Protein AF-A0A4Q9KRX4-F1 (afdb_monomer_lite)

InterPro domains:
  IPR011989 Armadillo-like helical [G3DSA:1.25.10.10] (6-189)
  IPR016024 Armadillo-type fold [SSF48371] (13-154)

Sequence (189 aa):
MTEISSEKDLLKQFQTTFAAQTPTTRKYVRALNALANFVSSHSLSPDSLKSIYLYILRIFTSKDVYLRHVVYSVLPMIIKKTPDSYFGISVVSKDLGTIKQDNLKANSLSTLFMMIPPVMLNDFEKFVLQALLSNSIQRKSTAIRILYRILTDSNIEKQNSHILVKKWTLNHNFFTDKQITNYHSLALL

Foldseek 3Di:
DPQDPDLVSLLVLLVVQVVDPDRDLVSLLVSLVNLQVDLVPDDDDQVSLQSVLVSLLVLLVDPDPVSLVSSLVRVLSRLLVHPQSLVCLVSLVVCCVPPDDVLSNLSSLLNNLSNDDLVCVVVCLVSLLCLLLDPDPSSNVSSLVSLLCLCVPPNHDNVRSVVVSCVSPVVDPSPPDPDPVVVVSPPSD

Organism: NCBI:txid148818

Structure (mmCIF, N/CA/C/O backbone):
data_AF-A0A4Q9KRX4-F1
#
_entry.id   AF-A0A4Q9KRX4-F1
#
loop_
_atom_site.group_PDB
_atom_site.id
_atom_site.type_symbol
_atom_site.label_atom_id
_atom_site.label_alt_id
_atom_site.label_comp_id
_atom_site.label_asym_id
_atom_site.label_entity_id
_atom_site.label_seq_id
_atom_site.pdbx_PDB_ins_code
_atom_site.Cartn_x
_atom_site.Cartn_y
_atom_site.Cartn_z
_atom_site.occupancy
_atom_site.B_iso_or_equiv
_atom_site.auth_seq_id
_atom_site.auth_comp_id
_atom_site.auth_asym_id
_atom_site.auth_atom_id
_atom_site.pdbx_PDB_model_num
ATOM 1 N N . MET A 1 1 ? 1.817 8.097 28.223 1.00 48.34 1 MET A N 1
ATOM 2 C CA . MET A 1 1 ? 1.145 7.416 27.093 1.00 48.34 1 MET A CA 1
ATOM 3 C C . MET A 1 1 ? 0.100 6.503 27.702 1.00 48.34 1 MET A C 1
ATOM 5 O O . MET A 1 1 ? 0.426 5.845 28.671 1.00 48.34 1 MET A O 1
ATOM 9 N N . THR A 1 2 ? -1.149 6.519 27.238 1.00 50.78 2 THR A N 1
ATOM 10 C CA . THR A 1 2 ? -2.126 5.495 27.648 1.00 50.78 2 THR A CA 1
ATOM 11 C C . THR A 1 2 ? -1.715 4.195 26.972 1.00 50.78 2 THR A C 1
ATOM 13 O O . THR A 1 2 ? -1.805 4.121 25.745 1.00 50.78 2 THR A O 1
ATOM 16 N N . GLU A 1 3 ? -1.186 3.242 27.734 1.00 59.00 3 GLU A N 1
ATOM 17 C CA . GLU A 1 3 ? -0.919 1.892 27.240 1.00 59.00 3 GLU A CA 1
ATOM 18 C C . GLU A 1 3 ? -2.249 1.251 26.860 1.00 59.00 3 GLU A C 1
ATOM 20 O O . GLU A 1 3 ? -3.171 1.158 27.666 1.00 59.00 3 GLU A O 1
ATOM 25 N N . ILE A 1 4 ? -2.373 0.889 25.589 1.00 69.75 4 ILE A N 1
ATOM 26 C CA . ILE A 1 4 ? -3.525 0.148 25.096 1.00 69.75 4 ILE A CA 1
ATOM 27 C C . ILE A 1 4 ? -3.219 -1.312 25.363 1.00 69.75 4 ILE A C 1
ATOM 29 O O . ILE A 1 4 ? -2.361 -1.893 24.704 1.00 69.75 4 ILE A O 1
ATOM 33 N N . SER A 1 5 ? -3.899 -1.873 26.354 1.00 70.06 5 SER A N 1
ATOM 34 C CA . SER A 1 5 ? -3.714 -3.257 26.779 1.00 70.06 5 SER A CA 1
ATOM 35 C C . SER A 1 5 ? -4.635 -4.233 26.046 1.00 70.06 5 SER A C 1
ATOM 37 O O . SER A 1 5 ? -4.396 -5.436 26.100 1.00 70.06 5 SER A O 1
ATOM 39 N N . SER A 1 6 ? -5.669 -3.751 25.340 1.00 87.31 6 SER A N 1
ATOM 40 C CA . SER A 1 6 ? -6.621 -4.616 24.636 1.00 87.31 6 SER A CA 1
ATOM 41 C C . SER A 1 6 ? -7.019 -4.116 23.242 1.00 87.31 6 SER A C 1
ATOM 43 O O . SER A 1 6 ? -7.073 -2.919 22.957 1.00 87.31 6 SER A O 1
ATOM 45 N N . GLU A 1 7 ? -7.370 -5.063 22.370 1.00 90.44 7 GLU A N 1
ATOM 46 C CA . GLU A 1 7 ? -7.910 -4.805 21.028 1.00 90.44 7 GLU A CA 1
ATOM 47 C C . GLU A 1 7 ? -9.211 -3.984 21.069 1.00 90.44 7 GLU A C 1
ATOM 49 O O . GLU A 1 7 ? -9.429 -3.102 20.234 1.00 90.44 7 GLU A O 1
ATOM 54 N N . LYS A 1 8 ? -10.056 -4.216 22.083 1.00 89.38 8 LYS A N 1
ATOM 55 C CA . LYS A 1 8 ? -11.298 -3.457 22.291 1.00 89.38 8 LYS A CA 1
ATOM 56 C C . LYS A 1 8 ? -11.016 -1.983 22.574 1.00 89.38 8 LYS A C 1
ATOM 58 O O . LYS A 1 8 ? -11.708 -1.116 22.038 1.00 89.38 8 LYS A O 1
ATOM 63 N N . ASP A 1 9 ? -9.988 -1.692 23.368 1.00 90.44 9 ASP A N 1
ATOM 64 C CA . ASP A 1 9 ? -9.596 -0.315 23.682 1.00 90.44 9 ASP A CA 1
ATOM 65 C C . ASP A 1 9 ? -9.051 0.407 22.449 1.00 90.44 9 ASP A C 1
ATOM 67 O O . ASP A 1 9 ? -9.387 1.572 22.214 1.00 90.44 9 ASP A O 1
ATOM 71 N N . LEU A 1 10 ? -8.284 -0.302 21.612 1.00 92.56 10 LEU A N 1
ATOM 72 C CA . LEU A 1 10 ? -7.805 0.221 20.334 1.00 92.56 10 LEU A CA 1
ATOM 73 C C . LEU A 1 10 ? -8.975 0.602 19.419 1.00 92.56 10 LEU A C 1
ATOM 75 O O . LEU A 1 10 ? -9.035 1.728 18.919 1.00 92.56 10 LEU A O 1
ATOM 79 N N . LEU A 1 11 ? -9.939 -0.303 19.233 1.00 92.38 11 LEU A N 1
ATOM 80 C CA . LEU A 1 11 ? -11.124 -0.037 18.416 1.00 92.38 11 LEU A CA 1
ATOM 81 C C . LEU A 1 11 ? -11.930 1.147 18.942 1.00 92.38 11 LEU A C 1
ATOM 83 O O . LEU A 1 11 ? -12.313 2.023 18.165 1.00 92.38 11 LEU A O 1
ATOM 87 N N . LYS A 1 12 ? -12.146 1.220 20.258 1.00 91.38 12 LYS A N 1
ATOM 88 C CA . LYS A 1 12 ? -12.854 2.336 20.891 1.00 91.38 12 LYS A CA 1
ATOM 89 C C . LYS A 1 12 ? -12.118 3.660 20.680 1.00 91.38 12 LYS A C 1
ATOM 91 O O . LYS A 1 12 ? -12.749 4.692 20.434 1.00 91.38 12 LYS A O 1
ATOM 96 N N . GLN A 1 13 ? -10.786 3.660 20.719 1.00 90.50 13 GLN A N 1
ATOM 97 C CA . GLN A 1 13 ? -9.994 4.852 20.420 1.00 90.50 13 GLN A CA 1
ATOM 98 C C . GLN A 1 13 ? -10.175 5.307 18.965 1.00 90.50 13 GLN A C 1
ATOM 100 O O . GLN A 1 13 ? -10.333 6.504 18.711 1.00 90.50 13 GLN A O 1
ATOM 105 N N . PHE A 1 14 ? -10.182 4.382 18.005 1.00 91.94 14 PHE A N 1
ATOM 106 C CA . PHE A 1 14 ? -10.467 4.717 16.609 1.00 91.94 14 PHE A CA 1
ATOM 107 C C . PHE A 1 14 ? -11.902 5.234 16.454 1.00 91.94 14 PHE A C 1
ATOM 109 O O . PHE A 1 14 ? -12.103 6.321 15.923 1.00 91.94 14 PHE A O 1
ATOM 116 N N . GLN A 1 15 ? -12.898 4.551 17.013 1.00 90.56 15 GLN A N 1
ATOM 117 C CA . GLN A 1 15 ? -14.291 5.006 16.982 1.00 90.56 15 GLN A CA 1
ATOM 118 C C . GLN A 1 15 ? -14.447 6.433 17.524 1.00 90.56 15 GLN A C 1
ATOM 120 O O . GLN A 1 15 ? -15.004 7.291 16.846 1.00 90.56 15 GLN A O 1
ATOM 125 N N . THR A 1 16 ? -13.897 6.723 18.704 1.00 88.88 16 THR A N 1
ATOM 126 C CA . THR A 1 16 ? -13.969 8.059 19.324 1.00 88.88 16 THR A CA 1
ATOM 127 C C . THR A 1 16 ? -13.208 9.122 18.536 1.00 88.88 16 THR A C 1
ATOM 129 O O . THR A 1 16 ? -13.672 10.256 18.425 1.00 88.88 16 THR A O 1
ATOM 132 N N . THR A 1 17 ? -12.060 8.771 17.949 1.00 88.81 17 THR A N 1
ATOM 133 C CA . THR A 1 17 ? -11.277 9.699 17.122 1.00 88.81 17 THR A CA 1
ATOM 134 C C . THR A 1 17 ? -12.038 10.084 15.859 1.00 88.81 17 THR A C 1
ATOM 136 O O . THR A 1 17 ? -12.063 11.259 15.514 1.00 88.81 17 THR A O 1
ATOM 139 N N . PHE A 1 18 ? -12.682 9.122 15.197 1.00 85.69 18 PHE A N 1
ATOM 140 C CA . PHE A 1 18 ? -13.377 9.328 13.924 1.00 85.69 18 PHE A CA 1
ATOM 141 C C . PHE A 1 18 ? -14.853 9.728 14.069 1.00 85.69 18 PHE A C 1
ATOM 143 O O . PHE A 1 18 ? -15.465 10.110 13.075 1.00 85.69 18 PHE A O 1
ATOM 150 N N . ALA A 1 19 ? -15.427 9.659 15.274 1.00 83.38 19 ALA A N 1
ATOM 151 C CA . ALA A 1 19 ? -16.764 10.178 15.571 1.00 83.38 19 ALA A CA 1
ATOM 152 C C . ALA A 1 19 ? -16.797 11.711 15.694 1.00 83.38 19 ALA A C 1
ATOM 154 O O . ALA A 1 19 ? -17.848 12.323 15.523 1.00 83.38 19 ALA A O 1
ATOM 155 N N . ALA A 1 20 ? -15.662 12.351 15.992 1.00 75.75 20 ALA A N 1
ATOM 156 C CA . ALA A 1 20 ? -15.590 13.806 16.029 1.00 75.75 20 ALA A CA 1
ATOM 157 C C . ALA A 1 20 ? -15.745 14.383 14.608 1.00 75.75 20 ALA A C 1
ATOM 159 O O . ALA A 1 20 ? -15.075 13.930 13.686 1.00 75.75 20 ALA A O 1
ATOM 160 N N . GLN A 1 21 ? -16.591 15.406 14.432 1.00 62.16 21 GLN A N 1
ATOM 161 C CA . GLN A 1 21 ? -16.863 16.025 13.120 1.00 62.16 21 GLN A CA 1
ATOM 162 C C . GLN A 1 21 ? -15.602 16.583 12.432 1.00 62.16 21 GLN A C 1
ATOM 164 O O . GLN A 1 21 ? -15.525 16.596 11.207 1.00 62.16 21 GLN A O 1
ATOM 169 N N . THR A 1 22 ? -14.594 17.005 13.204 1.00 65.88 22 THR A N 1
ATOM 170 C CA . THR A 1 22 ? -13.299 17.494 12.702 1.00 65.88 22 THR A CA 1
ATOM 171 C C . THR A 1 22 ? -12.153 17.046 13.618 1.00 65.88 22 THR A C 1
ATOM 173 O O . THR A 1 22 ? -11.675 17.796 14.475 1.00 65.88 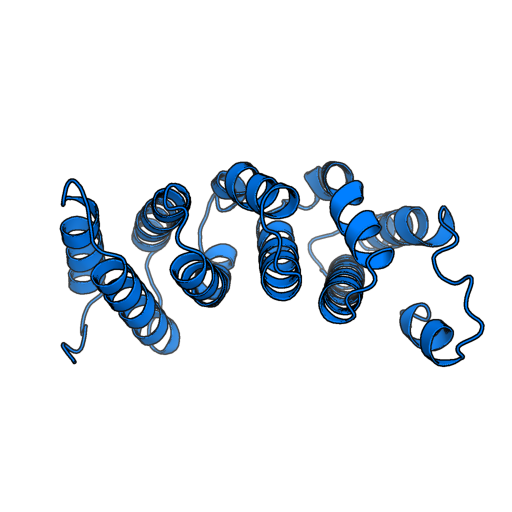22 THR A O 1
ATOM 176 N N . PRO A 1 23 ? -11.676 15.797 13.502 1.00 70.31 23 PRO A N 1
ATOM 177 C CA . PRO A 1 23 ? -10.585 15.337 14.345 1.00 70.31 23 PRO A CA 1
ATOM 178 C C . PRO A 1 23 ? -9.298 16.061 13.941 1.00 70.31 23 PRO A C 1
ATOM 180 O O . PRO A 1 23 ? -8.960 16.162 12.762 1.00 70.31 23 PRO A O 1
ATOM 183 N N . THR A 1 24 ? -8.569 16.583 14.926 1.00 83.88 24 THR A N 1
ATOM 184 C CA . THR A 1 24 ? -7.289 17.250 14.677 1.00 83.88 24 THR A CA 1
ATOM 185 C C . THR A 1 24 ? -6.232 16.233 14.247 1.00 83.88 24 THR A C 1
ATOM 187 O O . THR A 1 24 ? -6.230 15.097 14.730 1.00 83.88 24 THR A O 1
ATOM 190 N N . THR A 1 25 ? -5.273 16.647 13.410 1.00 89.06 25 THR A N 1
ATOM 191 C CA . THR A 1 25 ? -4.134 15.810 12.979 1.00 89.06 25 THR A CA 1
ATOM 192 C C . THR A 1 25 ? -3.479 15.081 14.152 1.00 89.06 25 THR A C 1
ATOM 194 O O . THR A 1 25 ? -3.215 13.883 14.083 1.00 89.06 25 THR A O 1
ATOM 197 N N . ARG A 1 26 ? -3.299 15.771 15.284 1.00 89.62 26 ARG A N 1
ATOM 198 C CA . ARG A 1 26 ? -2.700 15.206 16.499 1.00 89.62 26 ARG A CA 1
ATOM 199 C C . ARG A 1 26 ? -3.461 13.990 17.042 1.00 89.62 26 ARG A C 1
ATOM 201 O O . ARG A 1 26 ? -2.825 13.052 17.519 1.00 89.62 26 ARG A O 1
ATOM 208 N N . LYS A 1 27 ? -4.799 13.987 16.984 1.00 90.06 27 LYS A N 1
ATOM 209 C CA . LYS A 1 27 ? -5.614 12.851 17.445 1.00 90.06 27 LYS A CA 1
ATOM 210 C C . LYS A 1 27 ? -5.438 11.642 16.526 1.00 90.06 27 LYS A C 1
ATOM 212 O O . LYS A 1 27 ? -5.217 10.545 17.032 1.00 90.06 27 LYS A O 1
ATOM 217 N N . TYR A 1 28 ? -5.436 11.854 15.209 1.00 92.31 28 TYR A N 1
ATOM 218 C CA . TYR A 1 28 ? -5.168 10.784 14.245 1.00 92.31 28 TYR A CA 1
ATOM 219 C C . TYR A 1 28 ? -3.779 10.180 14.427 1.00 92.31 28 TYR A C 1
ATOM 221 O O . TYR A 1 28 ? -3.652 8.966 14.526 1.00 92.31 28 TYR A O 1
ATOM 229 N N . VAL A 1 29 ? -2.746 11.015 14.549 1.00 93.75 29 VAL A N 1
ATOM 230 C CA . VAL A 1 29 ? -1.367 10.547 14.755 1.00 93.75 29 VAL A CA 1
ATOM 231 C C . VAL A 1 29 ? -1.250 9.740 16.045 1.00 93.75 29 VAL A C 1
ATOM 233 O O . VAL A 1 29 ? -0.628 8.682 16.054 1.00 93.75 29 VAL A O 1
ATOM 236 N N . ARG A 1 30 ? -1.904 10.178 17.129 1.00 92.38 30 ARG A N 1
ATOM 237 C CA . ARG A 1 30 ? -1.932 9.412 18.381 1.00 92.38 30 ARG A CA 1
ATOM 238 C C . ARG A 1 30 ? -2.587 8.040 18.201 1.00 92.38 30 ARG A C 1
ATOM 240 O O . ARG A 1 30 ? -2.066 7.077 18.750 1.00 92.38 30 ARG A O 1
ATOM 247 N N . ALA A 1 31 ? -3.694 7.948 17.463 1.00 93.06 31 ALA A N 1
ATOM 248 C CA . ALA A 1 31 ? -4.367 6.678 17.179 1.00 93.06 31 ALA A CA 1
ATOM 249 C C . ALA A 1 31 ? -3.526 5.759 16.270 1.00 93.06 31 ALA A C 1
ATOM 251 O O . ALA A 1 31 ? -3.427 4.563 16.524 1.00 93.06 31 ALA A O 1
ATOM 252 N N . LEU A 1 32 ? -2.859 6.317 15.256 1.00 94.94 32 LEU A N 1
ATOM 253 C CA . LEU A 1 32 ? -1.974 5.572 14.354 1.00 94.94 32 LEU A CA 1
ATOM 254 C C . LEU A 1 32 ? -0.729 5.034 15.073 1.00 94.94 32 LEU A C 1
ATOM 256 O O . LEU A 1 32 ? -0.368 3.878 14.881 1.00 94.94 32 LEU A O 1
ATOM 260 N N . ASN A 1 33 ? -0.106 5.828 15.946 1.00 93.69 33 ASN A N 1
ATOM 261 C CA . ASN A 1 33 ? 1.036 5.373 16.746 1.00 93.69 33 ASN A CA 1
ATOM 262 C C . ASN A 1 33 ? 0.626 4.291 17.753 1.00 93.69 33 ASN A C 1
ATOM 264 O O . ASN A 1 33 ? 1.347 3.319 17.955 1.00 93.69 33 ASN A O 1
ATOM 268 N N . ALA A 1 34 ? -0.552 4.444 18.360 1.00 92.62 34 ALA A N 1
ATOM 269 C CA . ALA A 1 34 ? -1.161 3.423 19.203 1.00 92.62 34 ALA A CA 1
ATOM 270 C C . ALA A 1 34 ? -1.350 2.097 18.452 1.00 92.62 34 ALA A C 1
ATOM 272 O O . ALA A 1 34 ? -0.962 1.046 18.955 1.00 92.62 34 ALA A O 1
ATOM 273 N N . LEU A 1 35 ? -1.886 2.155 17.230 1.00 94.25 35 LEU A N 1
ATOM 274 C CA . LEU A 1 35 ? -2.025 0.991 16.359 1.00 94.25 35 LEU A CA 1
ATOM 275 C C . LEU A 1 35 ? -0.671 0.349 16.040 1.00 94.25 35 LEU A C 1
ATOM 277 O O . LEU A 1 35 ? -0.546 -0.865 16.155 1.00 94.25 35 LEU A O 1
ATOM 281 N N . ALA A 1 36 ? 0.332 1.144 15.661 1.00 92.62 36 ALA A N 1
ATOM 282 C CA . ALA A 1 36 ? 1.664 0.637 15.336 1.00 92.62 36 ALA A CA 1
ATOM 283 C C . ALA A 1 36 ? 2.286 -0.126 16.519 1.00 92.62 36 ALA A C 1
ATOM 285 O O . ALA A 1 36 ? 2.757 -1.248 16.342 1.00 92.62 36 ALA A O 1
ATOM 286 N N . ASN A 1 37 ? 2.200 0.441 17.727 1.00 91.75 37 ASN A N 1
ATOM 287 C CA . ASN A 1 37 ? 2.672 -0.199 18.958 1.00 91.75 37 ASN A CA 1
ATOM 288 C C . ASN A 1 37 ? 1.868 -1.455 19.321 1.00 91.75 37 ASN A C 1
ATOM 290 O O . ASN A 1 37 ? 2.406 -2.404 19.882 1.00 91.75 37 ASN A O 1
ATOM 294 N N . PHE A 1 38 ? 0.565 -1.474 19.036 1.00 92.31 38 PHE A N 1
ATOM 295 C CA . PHE A 1 38 ? -0.256 -2.647 19.318 1.00 92.31 38 PHE A CA 1
ATOM 296 C C . PHE A 1 38 ? 0.092 -3.796 18.365 1.00 92.31 38 PHE A C 1
ATOM 298 O O . PHE A 1 38 ? 0.350 -4.910 18.811 1.00 92.31 38 PHE A O 1
ATOM 305 N N . VAL A 1 39 ? 0.170 -3.515 17.061 1.00 91.88 39 VAL A N 1
ATOM 306 C CA . VAL A 1 39 ? 0.429 -4.512 16.006 1.00 91.88 39 VAL A CA 1
ATOM 307 C C . VAL A 1 39 ? 1.861 -5.054 16.043 1.00 91.88 39 VAL A C 1
ATOM 309 O O . VAL A 1 39 ? 2.103 -6.146 15.527 1.00 91.88 39 VAL A O 1
ATOM 312 N N . SER A 1 40 ? 2.812 -4.337 16.652 1.00 88.31 40 SER A N 1
ATOM 313 C CA . SER A 1 40 ? 4.167 -4.860 16.864 1.00 88.31 40 SER A CA 1
ATOM 314 C C . SER A 1 40 ? 4.218 -5.999 17.881 1.00 88.31 40 SER A C 1
ATOM 316 O O . SER A 1 40 ? 5.091 -6.854 17.775 1.00 88.31 40 SER A O 1
ATOM 318 N N . SER A 1 41 ? 3.293 -6.016 18.843 1.00 87.62 41 SER A N 1
ATOM 319 C CA . SER A 1 41 ? 3.322 -6.953 19.976 1.00 87.62 41 SER A CA 1
ATOM 320 C C . SER A 1 41 ? 2.142 -7.928 19.987 1.00 87.62 41 SER A C 1
ATOM 322 O O . SER A 1 41 ? 2.211 -8.965 20.638 1.00 87.62 41 SER A O 1
ATOM 324 N N . HIS A 1 42 ? 1.067 -7.622 19.259 1.00 88.69 42 HIS A N 1
ATOM 325 C CA . HIS A 1 42 ? -0.180 -8.381 19.272 1.00 88.69 42 HIS A CA 1
ATOM 326 C C . HIS A 1 42 ? -0.720 -8.595 17.854 1.00 88.69 42 HIS A C 1
ATOM 328 O O . HIS A 1 42 ? -0.479 -7.809 16.933 1.00 88.69 42 HIS A O 1
ATOM 334 N N . SER A 1 43 ? -1.495 -9.666 17.680 1.00 88.56 43 SER A N 1
ATOM 335 C CA . SER A 1 43 ? -2.302 -9.873 16.476 1.00 88.56 43 SER A CA 1
ATOM 336 C C . SER A 1 43 ? -3.693 -9.264 16.664 1.00 88.56 43 SER A C 1
ATOM 338 O O . SER A 1 43 ? -4.183 -9.149 17.783 1.00 88.56 43 SER A O 1
ATOM 340 N N . LEU A 1 44 ? -4.302 -8.827 15.564 1.00 90.75 44 LEU A N 1
ATOM 341 C CA . LEU A 1 44 ? -5.663 -8.299 15.538 1.00 90.75 44 LEU A CA 1
ATOM 342 C C . LEU A 1 44 ? -6.564 -9.307 14.835 1.00 90.75 44 LEU A C 1
ATOM 344 O O . LEU A 1 44 ? -6.132 -9.946 13.869 1.00 90.75 44 LEU A O 1
ATOM 348 N N . SER A 1 45 ? -7.816 -9.402 15.273 1.00 92.94 45 SER A N 1
ATOM 349 C CA . SER A 1 45 ? -8.817 -10.178 14.546 1.00 92.94 45 SER A CA 1
ATOM 350 C C . SER A 1 45 ? -9.073 -9.584 13.147 1.00 92.94 45 SER A C 1
ATOM 352 O O . SER A 1 45 ? -8.903 -8.372 12.943 1.00 92.94 45 SER A O 1
ATOM 354 N N . PRO A 1 46 ? -9.503 -10.400 12.166 1.00 91.56 46 PRO A N 1
ATOM 355 C CA . PRO A 1 46 ? -9.821 -9.921 10.819 1.00 91.56 46 PRO A CA 1
ATOM 356 C C . PRO A 1 46 ? -10.857 -8.786 10.799 1.00 91.56 46 PRO A C 1
ATOM 358 O O . PRO A 1 46 ? -10.702 -7.822 10.046 1.00 91.56 46 PRO A O 1
ATOM 361 N N . ASP A 1 47 ? -11.871 -8.854 11.665 1.00 92.06 47 ASP A N 1
ATOM 362 C CA . ASP A 1 47 ? -12.935 -7.847 11.757 1.00 92.06 47 ASP A CA 1
ATOM 363 C C . ASP A 1 47 ? -12.418 -6.506 12.289 1.00 92.06 47 ASP A C 1
ATOM 365 O O . ASP A 1 47 ? -12.746 -5.436 11.756 1.00 92.06 47 ASP A O 1
ATOM 369 N N . SER A 1 48 ? -11.548 -6.546 13.301 1.00 92.88 48 SER A N 1
ATOM 370 C CA . SER A 1 48 ? -10.883 -5.347 13.810 1.00 92.88 48 SER A CA 1
ATOM 371 C C . SER A 1 48 ? -9.944 -4.748 12.778 1.00 92.88 48 SER A C 1
ATOM 373 O O . SER A 1 48 ? -9.950 -3.532 12.586 1.00 92.88 48 SER A O 1
ATOM 375 N N . LEU A 1 49 ? -9.171 -5.579 12.071 1.00 93.19 49 LEU A N 1
ATOM 376 C CA . LEU A 1 49 ? -8.296 -5.131 10.988 1.00 93.19 49 LEU A CA 1
ATOM 377 C C . LEU A 1 49 ? -9.084 -4.428 9.890 1.00 93.19 49 LEU A C 1
ATOM 379 O O . LEU A 1 49 ? -8.680 -3.351 9.455 1.00 93.19 49 LEU A O 1
ATOM 383 N N . LYS A 1 50 ? -10.213 -5.002 9.466 1.00 93.00 50 LYS A N 1
ATOM 384 C CA . LYS A 1 50 ? -11.098 -4.400 8.465 1.00 93.00 50 LYS A CA 1
ATOM 385 C C . LYS A 1 50 ? -11.663 -3.068 8.955 1.00 93.00 50 LYS A C 1
ATOM 387 O O . LYS A 1 50 ? -11.588 -2.071 8.240 1.00 93.00 50 LYS A O 1
ATOM 392 N N . SER A 1 51 ? -12.150 -3.017 10.192 1.00 93.00 51 SER A N 1
ATOM 393 C CA . SER A 1 51 ? -12.695 -1.793 10.796 1.00 93.00 51 SER A CA 1
ATOM 394 C C . SER A 1 51 ? -11.648 -0.679 10.888 1.00 93.00 51 SER A C 1
ATOM 396 O O . SER A 1 51 ? -11.880 0.444 10.438 1.00 93.00 51 SER A O 1
ATOM 398 N N . ILE A 1 52 ? -10.462 -0.996 11.414 1.00 94.44 52 ILE A N 1
ATOM 399 C CA . ILE A 1 52 ? -9.332 -0.067 11.538 1.00 94.44 52 ILE A CA 1
ATOM 400 C C . ILE A 1 52 ? -8.875 0.406 10.162 1.00 94.44 52 ILE A C 1
ATOM 402 O O . ILE A 1 52 ? -8.680 1.602 9.959 1.00 94.44 52 ILE A O 1
ATOM 406 N N . TYR A 1 53 ? -8.753 -0.502 9.198 1.00 94.81 53 TYR A N 1
ATOM 407 C CA . TYR A 1 53 ? -8.385 -0.167 7.830 1.00 94.81 53 TYR A CA 1
ATOM 408 C C . TYR A 1 53 ? -9.358 0.840 7.202 1.00 94.81 53 TYR A C 1
ATOM 410 O O . TYR A 1 53 ? -8.917 1.854 6.659 1.00 94.81 53 TYR A O 1
ATOM 418 N N . LEU A 1 54 ? -10.672 0.636 7.353 1.00 93.12 54 LEU A N 1
ATOM 419 C CA . LEU A 1 54 ? -11.683 1.583 6.872 1.00 93.12 54 LEU A CA 1
ATOM 420 C C . LEU A 1 54 ? -11.557 2.957 7.542 1.00 93.12 54 LEU A C 1
ATOM 422 O O . LEU A 1 54 ? -11.710 3.980 6.869 1.00 93.12 54 LEU A O 1
ATOM 426 N N . TYR A 1 55 ? -11.237 3.013 8.837 1.00 93.44 55 TYR A N 1
ATOM 427 C CA . TYR A 1 55 ? -10.926 4.281 9.496 1.00 93.44 55 TYR A CA 1
ATOM 428 C C . TYR A 1 55 ? -9.678 4.936 8.899 1.00 93.44 55 TYR A C 1
ATOM 430 O O . TYR A 1 55 ? -9.716 6.117 8.561 1.00 93.44 55 TYR A O 1
ATOM 438 N N . ILE A 1 56 ? -8.595 4.189 8.683 1.00 94.44 56 ILE A N 1
ATOM 439 C CA . ILE A 1 56 ? -7.381 4.741 8.070 1.00 94.44 56 ILE A CA 1
ATOM 440 C C . ILE A 1 56 ? -7.667 5.290 6.670 1.00 94.44 56 ILE A C 1
ATOM 442 O O . ILE A 1 56 ? -7.218 6.392 6.360 1.00 94.44 56 ILE A O 1
ATOM 446 N N . LEU A 1 57 ? -8.472 4.607 5.851 1.00 93.25 57 LEU A N 1
ATOM 447 C CA . LEU A 1 57 ? -8.868 5.121 4.536 1.00 93.25 57 LEU A CA 1
ATOM 448 C C . LEU A 1 57 ? -9.615 6.460 4.624 1.00 93.25 57 LEU A C 1
ATOM 450 O O . LEU A 1 57 ? -9.400 7.333 3.786 1.00 93.25 57 LEU A O 1
ATOM 454 N N . ARG A 1 58 ? -10.427 6.690 5.665 1.00 91.38 58 ARG A N 1
ATOM 455 C CA . ARG A 1 58 ? -11.095 7.991 5.877 1.00 91.38 58 ARG A CA 1
ATOM 456 C C . ARG A 1 58 ? -10.106 9.132 6.129 1.00 91.38 58 ARG A C 1
ATOM 458 O O . ARG A 1 58 ? -10.414 10.274 5.789 1.00 91.38 58 ARG A O 1
ATOM 465 N N . ILE A 1 59 ? -8.908 8.849 6.654 1.00 92.50 59 ILE A N 1
ATOM 466 C CA . ILE A 1 59 ? -7.852 9.860 6.852 1.00 92.50 59 ILE A CA 1
ATOM 467 C C . ILE A 1 59 ? -7.415 10.469 5.515 1.00 92.50 59 ILE A C 1
ATOM 469 O O . ILE A 1 59 ? -7.046 11.644 5.462 1.00 92.50 59 ILE A O 1
ATOM 473 N N . PHE A 1 60 ? -7.538 9.726 4.410 1.00 90.81 60 PHE A N 1
ATOM 474 C CA . PHE A 1 60 ? -7.199 10.207 3.071 1.00 90.81 60 PHE A CA 1
ATOM 475 C C . PHE A 1 60 ? -8.156 11.293 2.535 1.00 90.81 60 PHE A C 1
ATOM 477 O O . PHE A 1 60 ? -8.007 11.758 1.403 1.00 90.81 60 PHE A O 1
ATOM 484 N N . THR A 1 61 ? -9.119 11.754 3.330 1.00 88.62 61 THR A N 1
ATOM 485 C CA . THR A 1 61 ? -9.854 12.999 3.061 1.00 88.62 61 THR A CA 1
ATOM 486 C C . THR A 1 61 ? -9.050 14.246 3.457 1.00 88.62 61 THR A C 1
ATOM 488 O O . THR A 1 61 ? -9.236 15.313 2.873 1.00 88.62 61 THR A O 1
ATOM 491 N N . SER A 1 62 ? -8.105 14.121 4.396 1.00 88.56 62 SER A N 1
ATOM 492 C CA . SER A 1 62 ? -7.268 15.225 4.874 1.00 88.56 62 SER A CA 1
ATOM 493 C C . SER A 1 62 ? -6.177 15.598 3.870 1.00 88.56 62 SER A C 1
ATOM 495 O O . SER A 1 62 ? -5.471 14.733 3.354 1.00 88.56 62 SER A O 1
ATOM 497 N N . LYS A 1 63 ? -5.975 16.897 3.629 1.00 87.50 63 LYS A N 1
ATOM 498 C CA . LYS A 1 63 ? -4.882 17.411 2.779 1.00 87.50 63 LYS A CA 1
ATOM 499 C C . LYS A 1 63 ? -3.541 17.540 3.520 1.00 87.50 63 LYS A C 1
ATOM 501 O O . LYS A 1 63 ? -2.555 17.952 2.917 1.00 87.50 63 LYS A O 1
ATOM 506 N N . ASP A 1 64 ? -3.503 17.211 4.811 1.00 90.88 64 ASP A N 1
ATOM 507 C CA . ASP A 1 64 ? -2.309 17.326 5.648 1.00 90.88 64 ASP A CA 1
ATOM 508 C C . ASP A 1 64 ? -1.229 16.319 5.218 1.00 90.88 64 ASP A C 1
ATOM 510 O O . ASP A 1 64 ? -1.375 15.108 5.383 1.00 90.88 64 ASP A O 1
ATOM 514 N N . VAL A 1 65 ? -0.125 16.832 4.673 1.00 90.62 65 VAL A N 1
ATOM 515 C CA . VAL A 1 65 ? 0.991 16.026 4.161 1.00 90.62 65 VAL A CA 1
ATOM 516 C C . VAL A 1 65 ? 1.717 15.273 5.276 1.00 90.62 65 VAL A C 1
ATOM 518 O O . VAL A 1 65 ? 2.146 14.139 5.063 1.00 90.62 65 VAL A O 1
ATOM 521 N N . TYR A 1 66 ? 1.843 15.859 6.468 1.00 92.62 66 TYR A N 1
ATOM 522 C CA . TYR A 1 66 ? 2.460 15.177 7.604 1.00 92.62 66 TYR A CA 1
ATOM 523 C C . TYR A 1 66 ? 1.615 13.972 8.015 1.00 92.62 66 TYR A C 1
ATOM 525 O O . TYR A 1 66 ? 2.138 12.869 8.179 1.00 92.62 66 TYR A O 1
ATOM 533 N N . LEU A 1 67 ? 0.294 14.147 8.074 1.00 93.44 67 LEU A N 1
ATOM 534 C CA . LEU A 1 67 ? -0.619 13.046 8.358 1.00 93.44 67 LEU A CA 1
ATOM 535 C C . LEU A 1 67 ? -0.511 11.928 7.313 1.00 93.44 67 LEU A C 1
ATOM 537 O O . LEU A 1 67 ? -0.530 10.756 7.678 1.00 93.44 67 LEU A O 1
ATOM 541 N N . ARG A 1 68 ? -0.327 12.269 6.030 1.00 93.88 68 ARG A N 1
ATOM 542 C CA . ARG A 1 68 ? -0.085 11.274 4.971 1.00 93.88 68 ARG A CA 1
ATOM 543 C C . ARG A 1 68 ? 1.165 10.451 5.229 1.00 93.88 68 ARG A C 1
ATOM 545 O O . ARG A 1 68 ? 1.102 9.234 5.100 1.00 93.88 68 ARG A O 1
ATOM 552 N N . HIS A 1 69 ? 2.276 11.081 5.611 1.00 93.56 69 HIS A N 1
ATOM 553 C CA . HIS A 1 69 ? 3.505 10.354 5.953 1.00 93.56 69 HIS A CA 1
ATOM 554 C C . HIS A 1 69 ? 3.268 9.335 7.065 1.00 93.56 69 HIS A C 1
ATOM 556 O O . HIS A 1 69 ? 3.678 8.185 6.929 1.00 93.56 69 HIS A O 1
ATOM 562 N N . VAL A 1 70 ? 2.553 9.730 8.122 1.00 95.12 70 VAL A N 1
ATOM 563 C CA . VAL A 1 70 ? 2.224 8.831 9.241 1.00 95.12 70 VAL A CA 1
ATOM 564 C C . VAL A 1 70 ? 1.285 7.708 8.796 1.00 95.12 70 VAL A C 1
ATOM 566 O O . VAL A 1 70 ? 1.449 6.559 9.192 1.00 95.12 70 VAL A O 1
ATOM 569 N N . VAL A 1 71 ? 0.311 7.997 7.935 1.00 95.69 71 VAL A N 1
ATOM 570 C CA . VAL A 1 71 ? -0.557 6.952 7.382 1.00 95.69 71 VAL A CA 1
ATOM 571 C C . VAL A 1 71 ? 0.260 5.942 6.581 1.00 95.69 71 VAL A C 1
ATOM 573 O O . VAL A 1 71 ? 0.135 4.746 6.821 1.00 95.69 71 VAL A O 1
ATOM 576 N N . TYR A 1 72 ? 1.132 6.391 5.677 1.00 95.69 72 TYR A N 1
ATOM 577 C CA . TYR A 1 72 ? 1.936 5.490 4.850 1.00 95.69 72 TYR A CA 1
ATOM 578 C C . TYR A 1 72 ? 3.040 4.743 5.612 1.00 95.69 72 TYR A C 1
ATOM 580 O O . TYR A 1 72 ? 3.551 3.758 5.084 1.00 95.69 72 TYR A O 1
ATOM 588 N N . SER A 1 73 ? 3.396 5.148 6.836 1.00 93.56 73 SER A N 1
ATOM 589 C CA . SER A 1 73 ? 4.288 4.352 7.688 1.00 93.56 73 SER A CA 1
ATOM 590 C C . SER A 1 73 ? 3.557 3.208 8.398 1.00 93.56 73 SER A C 1
ATOM 592 O O . SER A 1 73 ? 4.132 2.136 8.574 1.00 93.56 73 SER A O 1
ATOM 594 N N . VAL A 1 74 ? 2.287 3.403 8.767 1.00 94.31 74 VAL A N 1
ATOM 595 C CA . VAL A 1 74 ? 1.496 2.416 9.526 1.00 94.31 74 VAL A CA 1
ATOM 596 C C . VAL A 1 74 ? 0.700 1.484 8.615 1.00 94.31 74 VAL A C 1
ATOM 598 O O . VAL A 1 74 ? 0.586 0.288 8.869 1.00 94.31 74 VAL A O 1
ATOM 601 N N . LEU A 1 75 ? 0.156 2.010 7.524 1.00 95.12 75 LEU A N 1
ATOM 602 C CA . LEU A 1 75 ? -0.758 1.298 6.641 1.00 95.12 75 LEU A CA 1
ATOM 603 C C . LEU A 1 75 ? -0.176 -0.021 6.060 1.00 95.12 75 LEU A C 1
ATOM 605 O O . LEU A 1 75 ? -0.893 -1.028 6.076 1.00 95.12 75 LEU A O 1
ATOM 609 N N . PRO A 1 76 ? 1.107 -0.108 5.645 1.00 92.88 76 PRO A N 1
ATOM 610 C CA . PRO A 1 76 ? 1.719 -1.373 5.219 1.00 92.88 76 PRO A CA 1
ATOM 611 C C . PRO A 1 76 ? 1.701 -2.487 6.277 1.00 92.88 76 PRO A C 1
ATOM 613 O O . PRO A 1 76 ? 1.684 -3.665 5.917 1.00 92.88 76 PRO A O 1
ATOM 616 N N . MET A 1 77 ? 1.687 -2.138 7.570 1.00 91.38 77 MET A N 1
ATOM 617 C CA . MET A 1 77 ? 1.667 -3.112 8.671 1.00 91.38 77 MET A CA 1
ATOM 618 C C . MET A 1 77 ? 0.340 -3.872 8.759 1.00 91.38 77 MET A C 1
ATOM 620 O O . MET A 1 77 ? 0.312 -4.999 9.258 1.00 91.38 77 MET A O 1
ATOM 624 N N . ILE A 1 78 ? -0.749 -3.266 8.275 1.00 92.31 78 ILE A N 1
ATOM 625 C CA . ILE A 1 78 ? -2.091 -3.849 8.348 1.00 92.31 78 ILE A CA 1
ATOM 626 C C . ILE A 1 78 ? -2.584 -4.388 7.003 1.00 92.31 78 ILE A C 1
ATOM 628 O O . ILE A 1 78 ? -3.226 -5.430 6.998 1.00 92.31 78 ILE A O 1
ATOM 632 N N . ILE A 1 79 ? -2.230 -3.769 5.863 1.00 92.00 79 ILE A N 1
ATOM 633 C CA . ILE A 1 79 ? -2.764 -4.131 4.529 1.00 92.00 79 ILE A CA 1
ATOM 634 C C . ILE A 1 79 ? -2.653 -5.623 4.237 1.00 92.00 79 ILE A C 1
ATOM 636 O O . ILE A 1 79 ? -3.612 -6.227 3.770 1.00 92.00 79 ILE A O 1
ATOM 640 N N . LYS A 1 80 ? -1.485 -6.216 4.508 1.00 85.12 80 LYS A N 1
ATOM 641 C CA . LYS A 1 80 ? -1.224 -7.630 4.203 1.00 85.12 80 LYS A CA 1
ATOM 642 C C . LYS A 1 80 ? -2.067 -8.591 5.043 1.00 85.12 80 LYS A C 1
ATOM 644 O O . LYS A 1 80 ? -2.214 -9.746 4.671 1.00 85.12 80 LYS A O 1
ATOM 649 N N . LYS A 1 81 ? -2.563 -8.124 6.190 1.00 89.50 81 LYS A N 1
ATOM 650 C CA . LYS A 1 81 ? -3.374 -8.896 7.137 1.00 89.50 81 LYS A CA 1
ATOM 651 C C . LYS A 1 81 ? -4.869 -8.610 6.969 1.00 89.50 81 LYS A C 1
ATOM 653 O O . LYS A 1 81 ? -5.691 -9.384 7.446 1.00 89.50 81 LYS A O 1
ATOM 658 N N . THR A 1 82 ? -5.226 -7.498 6.327 1.00 91.44 82 THR A N 1
ATOM 659 C CA . THR A 1 82 ? -6.612 -7.074 6.146 1.00 91.44 82 THR A CA 1
ATOM 660 C C . THR A 1 82 ? -7.234 -7.760 4.925 1.00 91.44 82 THR A C 1
ATOM 662 O O . THR A 1 82 ? -6.773 -7.522 3.803 1.00 91.44 82 THR A O 1
ATOM 665 N N . PRO A 1 83 ? -8.309 -8.553 5.099 1.00 83.25 83 PRO A N 1
ATOM 666 C CA . PRO A 1 83 ? -9.107 -9.009 3.969 1.00 83.25 83 PRO A CA 1
ATOM 667 C C . PRO A 1 83 ? -9.742 -7.800 3.274 1.00 83.25 83 PRO A C 1
ATOM 669 O O . PRO A 1 83 ? -10.112 -6.819 3.919 1.00 83.25 83 PRO A O 1
ATOM 672 N N . ASP A 1 84 ? -9.859 -7.863 1.953 1.00 86.25 84 ASP A N 1
ATOM 673 C CA . ASP A 1 84 ? -10.374 -6.774 1.121 1.00 86.25 84 ASP A CA 1
ATOM 674 C C . ASP A 1 84 ? -9.543 -5.477 1.114 1.00 86.25 84 ASP A C 1
ATOM 676 O O . ASP A 1 84 ? -10.057 -4.380 0.874 1.00 86.25 84 ASP A O 1
ATOM 680 N N . SER A 1 85 ? -8.228 -5.570 1.322 1.00 90.56 85 SER A N 1
ATOM 681 C CA . SER A 1 85 ? -7.337 -4.402 1.249 1.00 90.56 85 SER A CA 1
ATOM 682 C C . SER A 1 85 ? -7.296 -3.716 -0.130 1.00 90.56 85 SER A C 1
ATOM 684 O O . SER A 1 85 ? -6.768 -2.610 -0.251 1.00 90.56 85 SER A O 1
ATOM 686 N N . TYR A 1 86 ? -7.909 -4.307 -1.160 1.00 90.94 86 TYR A N 1
ATOM 687 C CA . TYR A 1 86 ? -8.090 -3.696 -2.477 1.00 90.94 86 TYR A CA 1
ATOM 688 C C . TYR A 1 86 ? -9.018 -2.461 -2.461 1.00 90.94 86 TYR A C 1
ATOM 690 O O . TYR A 1 86 ? -8.918 -1.624 -3.360 1.00 90.94 86 TYR A O 1
ATOM 698 N N . PHE A 1 87 ? -9.870 -2.267 -1.441 1.00 90.81 87 PHE A N 1
ATOM 699 C CA . PHE A 1 87 ? -10.748 -1.083 -1.350 1.00 90.81 87 PHE A CA 1
ATOM 700 C C . PHE A 1 87 ? -9.986 0.255 -1.312 1.00 90.81 87 PHE A C 1
ATOM 702 O O . PHE A 1 87 ? -10.518 1.289 -1.713 1.00 90.81 87 PHE A O 1
ATOM 709 N N . GLY A 1 88 ? -8.731 0.252 -0.861 1.00 92.69 88 GLY A N 1
ATOM 710 C CA . GLY A 1 88 ? -7.881 1.442 -0.790 1.00 92.69 88 GLY A CA 1
ATOM 711 C C . GLY A 1 88 ? -7.150 1.788 -2.085 1.00 92.69 88 GLY A C 1
ATOM 712 O O . GLY A 1 88 ? -6.528 2.849 -2.148 1.00 92.69 88 GLY A O 1
ATOM 713 N N . ILE A 1 89 ? -7.222 0.944 -3.122 1.00 95.12 89 ILE A N 1
ATOM 714 C CA . ILE A 1 89 ? -6.466 1.124 -4.372 1.00 95.12 89 ILE A CA 1
ATOM 715 C C . ILE A 1 89 ? -6.752 2.487 -5.009 1.00 95.12 89 ILE A C 1
ATOM 717 O O . ILE A 1 89 ? -5.818 3.202 -5.372 1.00 95.12 89 ILE A O 1
ATOM 721 N N . SER A 1 90 ? -8.023 2.880 -5.124 1.00 93.62 90 SER A N 1
ATOM 722 C CA . SER A 1 90 ? -8.421 4.148 -5.756 1.00 93.62 90 SER A CA 1
ATOM 723 C C . SER A 1 90 ? -7.873 5.362 -5.001 1.00 93.62 90 SER A C 1
ATOM 725 O O . SER A 1 90 ? -7.378 6.320 -5.600 1.00 93.62 90 SER A O 1
ATOM 727 N N . VAL A 1 91 ? -7.907 5.285 -3.674 1.00 93.31 91 VAL A N 1
ATOM 728 C CA . VAL A 1 91 ? -7.472 6.333 -2.758 1.00 93.31 91 VAL A CA 1
ATOM 729 C C . VAL A 1 91 ? -5.950 6.506 -2.808 1.00 93.31 91 VAL A C 1
ATOM 731 O O . VAL A 1 91 ? -5.469 7.629 -2.962 1.00 93.31 91 VAL A O 1
ATOM 734 N N . VAL A 1 92 ? -5.186 5.411 -2.770 1.00 95.00 92 VAL A N 1
ATOM 735 C CA . VAL A 1 92 ? -3.716 5.454 -2.875 1.00 95.00 92 VAL A CA 1
ATOM 736 C C . VAL A 1 92 ? -3.262 5.840 -4.291 1.00 95.00 92 VAL A C 1
ATOM 738 O O . VAL A 1 92 ? -2.316 6.610 -4.458 1.00 95.00 92 VAL A O 1
ATOM 741 N N . SER A 1 93 ? -3.963 5.378 -5.330 1.00 94.44 93 SER A N 1
ATOM 742 C CA . SER A 1 93 ? -3.652 5.736 -6.725 1.00 94.44 93 SER A CA 1
ATOM 743 C C . SER A 1 93 ? -3.838 7.231 -6.993 1.00 94.44 93 SER A C 1
ATOM 745 O O . SER A 1 93 ? -3.060 7.835 -7.732 1.00 94.44 93 SER A O 1
ATOM 747 N N . LYS A 1 94 ? -4.844 7.859 -6.369 1.00 93.25 94 LYS A N 1
ATOM 748 C CA . LYS A 1 94 ? -5.064 9.311 -6.448 1.00 93.25 94 LYS A CA 1
ATOM 749 C C . LYS A 1 94 ? -3.900 10.101 -5.843 1.00 93.25 94 LYS A C 1
ATOM 751 O O . LYS A 1 94 ? -3.501 11.136 -6.384 1.00 93.25 94 LYS A O 1
ATOM 756 N N . ASP A 1 95 ? -3.341 9.616 -4.742 1.00 91.56 95 ASP A N 1
ATOM 757 C CA . ASP A 1 95 ? -2.202 10.240 -4.070 1.00 91.56 95 ASP A CA 1
ATOM 758 C C . ASP A 1 95 ? -0.948 10.254 -4.969 1.00 91.56 95 ASP A C 1
ATOM 760 O O . ASP A 1 95 ? -0.258 11.272 -5.032 1.00 91.56 95 ASP A O 1
ATOM 764 N N . LEU A 1 96 ? -0.702 9.207 -5.768 1.00 92.12 96 LEU A N 1
ATOM 765 C CA . LEU A 1 96 ? 0.419 9.173 -6.728 1.00 92.12 96 LEU A CA 1
ATOM 766 C C . LEU A 1 96 ? 0.376 10.308 -7.765 1.00 92.12 96 LEU A C 1
ATOM 768 O O . LEU A 1 96 ? 1.426 10.828 -8.159 1.00 92.12 96 LEU A O 1
ATOM 772 N N . GLY A 1 97 ? -0.828 10.701 -8.191 1.00 87.19 97 GLY A N 1
ATOM 773 C CA . GLY A 1 97 ? -1.034 11.786 -9.152 1.00 87.19 97 GLY A CA 1
ATOM 774 C C . GLY A 1 97 ? -1.029 13.186 -8.534 1.00 87.19 97 GLY A C 1
ATOM 775 O O . GLY A 1 97 ? -0.713 14.153 -9.221 1.00 87.19 97 GLY A O 1
ATOM 776 N N . THR A 1 98 ? -1.364 13.315 -7.248 1.00 87.88 98 THR A N 1
ATOM 777 C CA . THR A 1 98 ? -1.623 14.622 -6.609 1.00 87.88 98 THR A CA 1
ATOM 778 C C . THR A 1 98 ? -0.514 15.084 -5.670 1.00 87.88 98 THR A C 1
ATOM 780 O O . THR A 1 98 ? -0.278 16.286 -5.528 1.00 87.88 98 THR A O 1
ATOM 783 N N . ILE A 1 99 ? 0.194 14.154 -5.032 1.00 88.81 99 ILE A N 1
ATOM 784 C CA . ILE A 1 99 ? 1.295 14.466 -4.123 1.00 88.81 99 ILE A CA 1
ATOM 785 C C . ILE A 1 99 ? 2.462 15.036 -4.927 1.00 88.81 99 ILE A C 1
ATOM 787 O O . I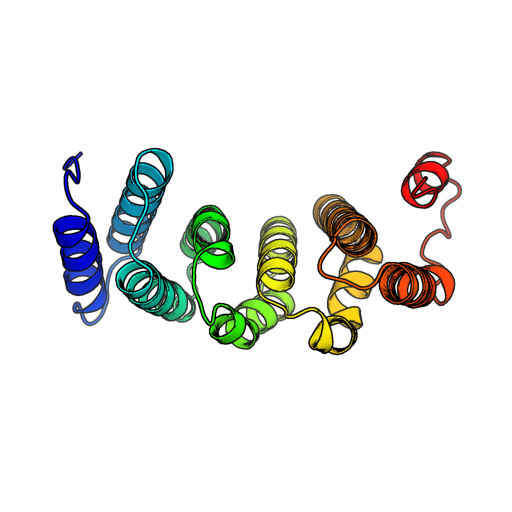LE A 1 99 ? 2.718 14.615 -6.047 1.00 88.81 99 ILE A O 1
ATOM 791 N N . LYS A 1 100 ? 3.194 16.002 -4.367 1.00 89.12 100 LYS A N 1
ATOM 792 C CA . LYS A 1 100 ? 4.395 16.567 -5.010 1.00 89.12 100 LYS A CA 1
ATOM 793 C C . LYS A 1 100 ? 5.700 15.987 -4.465 1.00 89.12 100 LYS A C 1
ATOM 795 O O . LYS A 1 100 ? 6.687 15.945 -5.182 1.00 89.12 100 LYS A O 1
ATOM 800 N N . GLN A 1 101 ? 5.703 15.527 -3.214 1.00 92.94 101 GLN A N 1
ATOM 801 C CA . GLN A 1 101 ? 6.900 15.009 -2.552 1.00 92.94 101 GLN A CA 1
ATOM 802 C C . GLN A 1 101 ? 7.244 13.601 -3.043 1.00 92.94 101 GLN A C 1
ATOM 804 O O . GLN A 1 101 ? 6.469 12.665 -2.839 1.00 92.94 101 GLN A O 1
ATOM 809 N N . ASP A 1 102 ? 8.430 13.431 -3.626 1.00 92.00 102 ASP A N 1
ATOM 810 C CA . ASP A 1 102 ? 8.847 12.151 -4.204 1.00 92.00 102 ASP A CA 1
ATOM 811 C C . ASP A 1 102 ? 8.958 11.016 -3.179 1.00 92.00 102 ASP A C 1
ATOM 813 O O . ASP A 1 102 ? 8.563 9.892 -3.479 1.00 92.00 102 ASP A O 1
ATOM 817 N N . ASN A 1 103 ? 9.403 11.301 -1.951 1.00 92.06 103 ASN A N 1
ATOM 818 C CA . ASN A 1 103 ? 9.451 10.301 -0.874 1.00 92.06 103 ASN A CA 1
ATOM 819 C C . ASN A 1 103 ? 8.057 9.741 -0.562 1.00 92.06 103 ASN A C 1
ATOM 821 O O . ASN A 1 103 ? 7.872 8.541 -0.379 1.00 92.06 103 ASN A O 1
ATOM 825 N N . LEU A 1 104 ? 7.049 10.613 -0.549 1.00 93.88 104 LEU A N 1
ATOM 826 C CA . LEU A 1 104 ? 5.674 10.220 -0.276 1.00 93.88 104 LEU A CA 1
ATOM 827 C C . LEU A 1 104 ? 5.035 9.519 -1.490 1.00 93.88 104 LEU A C 1
ATOM 829 O O . LEU A 1 104 ? 4.263 8.574 -1.321 1.00 93.88 104 LEU A O 1
ATOM 833 N N . LYS A 1 105 ? 5.417 9.897 -2.719 1.00 95.00 105 LYS A N 1
ATOM 834 C CA . LYS A 1 105 ? 5.091 9.128 -3.935 1.00 95.00 105 LYS A CA 1
ATOM 835 C C . LYS A 1 105 ? 5.699 7.727 -3.918 1.00 95.00 105 LYS A C 1
ATOM 837 O O . LYS A 1 105 ? 5.043 6.772 -4.308 1.00 95.00 105 LYS A O 1
ATOM 842 N N . ALA A 1 106 ? 6.940 7.588 -3.463 1.00 95.56 106 ALA A N 1
ATOM 843 C CA . ALA A 1 106 ? 7.586 6.290 -3.315 1.00 95.56 106 ALA A CA 1
ATOM 844 C C . ALA A 1 106 ? 6.838 5.423 -2.285 1.00 95.56 106 ALA A C 1
ATOM 846 O O . ALA A 1 106 ? 6.470 4.287 -2.579 1.00 95.56 106 ALA A O 1
ATOM 847 N N . ASN A 1 107 ? 6.507 5.978 -1.117 1.00 95.62 107 ASN A N 1
ATOM 848 C CA . ASN A 1 107 ? 5.756 5.253 -0.088 1.00 95.62 107 ASN A CA 1
ATOM 849 C C . ASN A 1 107 ? 4.354 4.836 -0.565 1.00 95.62 107 ASN A C 1
ATOM 851 O O . ASN A 1 107 ? 3.949 3.689 -0.359 1.00 95.62 107 ASN A O 1
ATOM 855 N N . SER A 1 108 ? 3.631 5.731 -1.244 1.00 95.88 108 SER A N 1
ATOM 856 C CA . SER A 1 108 ? 2.320 5.418 -1.829 1.00 95.88 108 SER A CA 1
ATOM 857 C C . SER A 1 108 ? 2.413 4.369 -2.934 1.00 95.88 108 SER A C 1
ATOM 859 O O . SER A 1 108 ? 1.598 3.454 -2.948 1.00 95.88 108 SER A O 1
ATOM 861 N N . LEU A 1 109 ? 3.439 4.415 -3.789 1.00 96.88 109 LEU A N 1
ATOM 862 C CA . LEU A 1 109 ? 3.668 3.408 -4.828 1.00 96.88 109 LEU A CA 1
ATOM 863 C C . LEU A 1 109 ? 3.901 2.021 -4.220 1.00 96.88 109 LEU A C 1
ATOM 865 O O . LEU A 1 109 ? 3.264 1.050 -4.622 1.00 96.88 109 LEU A O 1
ATOM 869 N N . SER A 1 110 ? 4.781 1.934 -3.220 1.00 95.69 110 SER A N 1
ATOM 870 C CA . SER A 1 110 ? 5.043 0.689 -2.490 1.00 95.69 110 SER A CA 1
ATOM 871 C C . SER A 1 110 ? 3.758 0.133 -1.868 1.00 95.69 110 SER A C 1
ATOM 873 O O . SER A 1 110 ? 3.428 -1.040 -2.045 1.00 95.69 110 SER A O 1
ATOM 875 N N . THR A 1 111 ? 2.997 1.004 -1.200 1.00 95.56 111 THR A N 1
ATOM 876 C CA . THR A 1 111 ? 1.736 0.665 -0.529 1.00 95.56 111 THR A CA 1
ATOM 877 C C . THR A 1 111 ? 0.673 0.190 -1.519 1.00 95.56 111 THR A C 1
ATOM 879 O O . THR A 1 111 ? 0.032 -0.828 -1.278 1.00 95.56 111 THR A O 1
ATOM 882 N N . LEU A 1 112 ? 0.519 0.879 -2.653 1.00 95.88 112 LEU A N 1
ATOM 883 C CA . LEU A 1 112 ? -0.415 0.520 -3.718 1.00 95.88 112 LEU A CA 1
ATOM 884 C C . LEU A 1 112 ? -0.165 -0.910 -4.194 1.00 95.88 112 LEU A C 1
ATOM 886 O O . LEU A 1 112 ? -1.073 -1.736 -4.212 1.00 95.88 112 LEU A O 1
ATOM 890 N N . PHE A 1 113 ? 1.090 -1.228 -4.503 1.00 94.25 113 PHE A N 1
ATOM 891 C CA . PHE A 1 113 ? 1.449 -2.557 -4.969 1.00 94.25 113 PHE A CA 1
ATOM 892 C C . PHE A 1 113 ? 1.294 -3.629 -3.884 1.00 94.25 113 PHE A C 1
ATOM 894 O O . PHE A 1 113 ? 1.229 -4.797 -4.230 1.00 94.25 113 PHE A O 1
ATOM 901 N N . MET A 1 114 ? 1.208 -3.301 -2.591 1.00 92.25 114 MET A N 1
ATOM 902 C CA . MET A 1 114 ? 0.842 -4.289 -1.559 1.00 92.25 114 MET A CA 1
ATOM 903 C C . MET A 1 114 ? -0.657 -4.622 -1.530 1.00 92.25 114 MET A C 1
ATOM 905 O O . MET A 1 114 ? -1.016 -5.642 -0.952 1.00 92.25 114 MET A O 1
ATOM 909 N N . MET A 1 115 ? -1.514 -3.774 -2.107 1.00 92.62 115 MET A N 1
ATOM 910 C CA . MET A 1 115 ? -2.971 -3.964 -2.141 1.00 92.62 115 MET A CA 1
ATOM 911 C C . MET A 1 115 ? -3.468 -4.616 -3.437 1.00 92.62 115 MET A C 1
ATOM 913 O O . MET A 1 115 ? -4.559 -5.178 -3.453 1.00 92.62 115 MET A O 1
ATOM 917 N N . ILE A 1 116 ? -2.717 -4.482 -4.536 1.00 91.88 116 ILE A N 1
ATOM 918 C CA . ILE A 1 116 ? -3.148 -4.929 -5.865 1.00 91.88 116 ILE A CA 1
ATOM 919 C C . ILE A 1 116 ? -3.139 -6.465 -5.944 1.00 91.88 116 ILE A C 1
ATOM 921 O O . ILE A 1 116 ? -2.078 -7.068 -5.762 1.00 91.88 116 ILE A O 1
ATOM 925 N N . PRO A 1 117 ? -4.277 -7.105 -6.277 1.00 89.50 117 PRO A N 1
ATOM 926 C CA . PRO A 1 117 ? -4.312 -8.530 -6.584 1.00 89.50 117 PRO A CA 1
ATOM 927 C C . PRO A 1 117 ? -3.462 -8.862 -7.822 1.00 89.50 117 PRO A C 1
ATOM 929 O O . PRO A 1 117 ? -3.451 -8.067 -8.766 1.00 89.50 117 PRO A O 1
ATOM 932 N N . PRO A 1 118 ? -2.826 -10.049 -7.895 1.00 87.88 118 PRO A N 1
ATOM 933 C CA . PRO A 1 118 ? -1.998 -10.453 -9.037 1.00 87.88 118 PRO A CA 1
ATOM 934 C C . PRO A 1 118 ? -2.653 -10.244 -10.408 1.00 87.88 118 PRO A C 1
ATOM 936 O O . PRO A 1 118 ? -2.017 -9.744 -11.333 1.00 87.88 118 PRO A O 1
ATOM 939 N N . VAL A 1 119 ? -3.948 -10.552 -10.517 1.00 88.19 119 VAL A N 1
ATOM 940 C CA . VAL A 1 119 ? -4.726 -10.441 -11.762 1.00 88.19 119 VAL A CA 1
ATOM 941 C C . VAL A 1 119 ? -4.877 -9.003 -12.273 1.00 88.19 119 VAL A C 1
ATOM 943 O O . VAL A 1 119 ? -5.100 -8.806 -13.461 1.00 88.19 119 VAL A O 1
ATOM 946 N N . MET A 1 120 ? -4.718 -7.999 -11.404 1.00 90.69 120 MET A N 1
ATOM 947 C CA . MET 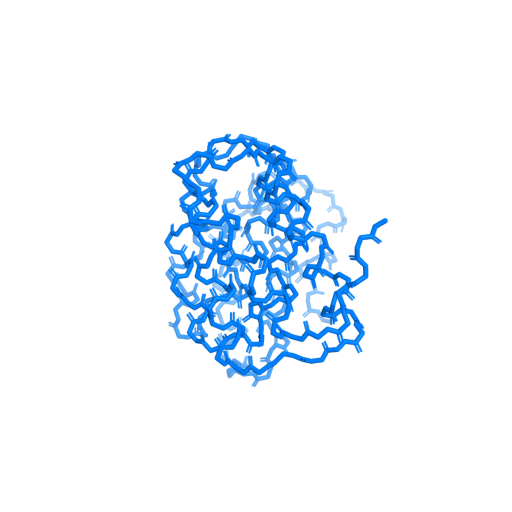A 1 120 ? -4.862 -6.577 -11.742 1.00 90.69 120 MET A CA 1
ATOM 948 C C . MET A 1 120 ? -3.517 -5.875 -11.977 1.00 90.69 120 MET A C 1
ATOM 950 O O . MET A 1 120 ? -3.502 -4.691 -12.297 1.00 90.69 120 MET A O 1
ATOM 954 N N . LEU A 1 121 ? -2.370 -6.550 -11.818 1.00 91.50 121 LEU A N 1
ATOM 955 C CA . LEU A 1 121 ? -1.051 -5.896 -11.864 1.00 91.50 121 LEU A CA 1
ATOM 956 C C . LEU A 1 121 ? -0.808 -5.096 -13.154 1.00 91.50 121 LEU A C 1
ATOM 958 O O . LEU A 1 121 ? -0.245 -4.002 -13.091 1.00 91.50 121 LEU A O 1
ATOM 962 N N . ASN A 1 122 ? -1.266 -5.607 -14.302 1.00 90.44 122 ASN A N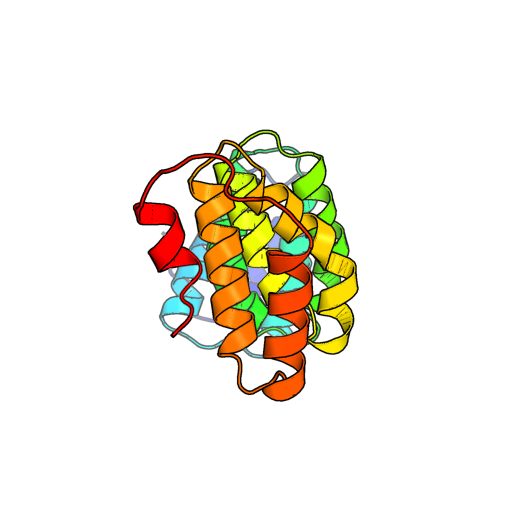 1
ATOM 963 C CA . ASN A 1 122 ? -1.123 -4.945 -15.604 1.00 90.44 122 ASN A CA 1
ATOM 964 C C . ASN A 1 122 ? -1.804 -3.569 -15.664 1.00 90.44 122 ASN A C 1
ATOM 966 O O . ASN A 1 122 ? -1.260 -2.654 -16.280 1.00 90.44 122 ASN A O 1
ATOM 970 N N . ASP A 1 123 ? -2.924 -3.372 -14.967 1.00 91.75 123 ASP A N 1
ATOM 971 C CA . ASP A 1 123 ? -3.663 -2.100 -14.979 1.00 91.75 123 ASP A CA 1
ATOM 972 C C . ASP A 1 123 ? -2.870 -0.956 -14.318 1.00 91.75 123 ASP A C 1
ATOM 974 O O . ASP A 1 123 ? -3.127 0.234 -14.543 1.00 91.75 123 ASP A O 1
ATOM 978 N N . PHE A 1 124 ? -1.871 -1.313 -13.504 1.00 94.00 124 PHE A N 1
ATOM 979 C CA . PHE A 1 124 ? -1.046 -0.391 -12.727 1.00 94.00 124 PHE A CA 1
ATOM 980 C C . PHE A 1 124 ? 0.389 -0.262 -13.253 1.00 94.00 124 PHE A C 1
ATOM 982 O O . PHE A 1 124 ? 1.178 0.476 -12.656 1.00 94.00 124 PHE A O 1
ATOM 989 N N . GLU A 1 125 ? 0.712 -0.885 -14.395 1.00 92.38 125 GLU A N 1
ATOM 990 C CA . GLU A 1 125 ? 2.017 -0.807 -15.077 1.00 92.38 125 GLU A CA 1
ATOM 991 C C . GLU A 1 125 ? 2.523 0.641 -15.161 1.00 92.38 125 GLU A C 1
ATOM 993 O O . GLU A 1 125 ? 3.641 0.954 -14.744 1.00 92.38 125 GLU A O 1
ATOM 998 N N . LYS A 1 126 ? 1.652 1.562 -15.598 1.00 93.06 126 LYS A N 1
ATOM 999 C CA . LYS A 1 126 ? 1.972 2.988 -15.779 1.00 93.06 126 LYS A CA 1
ATOM 1000 C C . LYS A 1 126 ? 2.645 3.631 -14.563 1.00 93.06 126 LYS A C 1
ATOM 1002 O O . LYS A 1 126 ? 3.513 4.484 -14.734 1.00 93.06 126 LYS A O 1
ATOM 1007 N N . PHE A 1 127 ? 2.276 3.240 -13.341 1.00 94.88 127 PHE A N 1
ATOM 1008 C CA . PHE A 1 127 ? 2.831 3.836 -12.125 1.00 94.88 127 PHE A CA 1
ATOM 1009 C C . PHE A 1 127 ? 4.270 3.382 -11.867 1.00 94.88 127 PHE A C 1
ATOM 1011 O O . PHE A 1 127 ? 5.083 4.174 -11.387 1.00 94.88 127 PHE A O 1
ATOM 1018 N N . VAL A 1 128 ? 4.599 2.138 -12.226 1.00 94.00 128 VAL A N 1
ATOM 1019 C CA . VAL A 1 128 ? 5.963 1.599 -12.143 1.00 94.00 128 VAL A CA 1
ATOM 1020 C C . VAL A 1 128 ? 6.844 2.267 -13.189 1.00 94.00 128 VAL A C 1
ATOM 1022 O O . VAL A 1 128 ? 7.907 2.776 -12.840 1.00 94.00 128 VAL A O 1
ATOM 1025 N N . LEU A 1 129 ? 6.378 2.372 -14.438 1.00 91.88 129 LEU A N 1
ATOM 1026 C CA . LEU A 1 129 ? 7.138 3.023 -15.513 1.00 91.88 129 LEU A CA 1
ATOM 1027 C C . LEU A 1 129 ? 7.411 4.501 -15.194 1.00 91.88 129 LEU A C 1
ATOM 1029 O O . LEU A 1 129 ? 8.546 4.966 -15.288 1.00 91.88 129 LEU A O 1
ATOM 1033 N N . GLN A 1 130 ? 6.399 5.233 -14.717 1.00 91.88 130 GLN A N 1
ATOM 1034 C CA . GLN A 1 130 ? 6.563 6.623 -14.274 1.00 91.88 130 GLN A CA 1
ATOM 1035 C C . GLN A 1 130 ? 7.550 6.771 -13.110 1.00 91.88 130 GLN A C 1
ATOM 1037 O O . GLN A 1 130 ? 8.149 7.835 -12.941 1.00 91.88 130 GLN A O 1
ATOM 1042 N N . ALA A 1 131 ? 7.686 5.754 -12.259 1.00 92.88 131 ALA A N 1
ATOM 1043 C CA . ALA A 1 131 ? 8.638 5.759 -11.158 1.00 92.88 131 ALA A CA 1
ATOM 1044 C C . ALA A 1 131 ? 10.061 5.392 -11.607 1.00 92.88 131 ALA A C 1
ATOM 1046 O O . ALA A 1 131 ? 11.005 5.983 -11.089 1.00 92.88 131 ALA A O 1
ATOM 1047 N N . LEU A 1 132 ? 10.223 4.510 -12.599 1.00 90.56 132 LEU A N 1
ATOM 1048 C CA . LEU A 1 132 ? 11.517 4.212 -13.232 1.00 90.56 132 LEU A CA 1
ATOM 1049 C C . LEU A 1 132 ? 12.080 5.422 -13.994 1.00 90.56 132 LEU A C 1
ATOM 1051 O O . LEU A 1 132 ? 13.277 5.695 -13.922 1.00 90.56 132 LEU A O 1
ATOM 1055 N N . LEU A 1 133 ? 11.213 6.186 -14.665 1.00 89.00 133 LEU A N 1
ATOM 1056 C CA . LEU A 1 133 ? 11.581 7.397 -15.416 1.00 89.00 133 LEU A CA 1
ATOM 1057 C C . LEU A 1 133 ? 11.767 8.644 -14.537 1.00 89.00 133 LEU A C 1
ATOM 1059 O O . LEU A 1 133 ? 12.165 9.697 -15.022 1.00 89.00 133 LEU A O 1
ATOM 1063 N N . SER A 1 134 ? 11.454 8.561 -13.246 1.00 88.81 134 SER A N 1
ATOM 1064 C CA . SER A 1 134 ? 11.527 9.696 -12.325 1.00 88.81 134 SER A CA 1
ATOM 1065 C C . SER A 1 134 ? 12.969 10.060 -11.977 1.00 88.81 134 SER A C 1
ATOM 1067 O O . SER A 1 134 ? 13.749 9.176 -11.660 1.00 88.81 134 SER A O 1
ATOM 1069 N N . ASN A 1 135 ? 13.306 11.348 -11.866 1.00 89.06 135 ASN A N 1
ATOM 1070 C CA . ASN A 1 135 ? 14.632 11.784 -11.392 1.00 89.06 135 ASN A CA 1
ATOM 1071 C C . ASN A 1 135 ? 14.909 11.433 -9.915 1.00 89.06 135 ASN A C 1
ATOM 1073 O O . ASN A 1 135 ? 16.062 11.375 -9.496 1.00 89.06 135 ASN A O 1
ATOM 1077 N N . SER A 1 136 ? 13.871 11.162 -9.116 1.00 92.38 136 SER A N 1
ATOM 1078 C CA . SER A 1 136 ? 14.037 10.704 -7.730 1.00 92.38 136 SER A CA 1
ATOM 1079 C C . SER A 1 136 ? 14.557 9.267 -7.642 1.00 92.38 136 SER A C 1
ATOM 1081 O O . SER A 1 136 ? 13.885 8.316 -8.052 1.00 92.38 136 SER A O 1
ATOM 1083 N N . ILE A 1 137 ? 15.705 9.117 -6.976 1.00 91.00 137 ILE A N 1
ATOM 1084 C CA . ILE A 1 137 ? 16.311 7.828 -6.620 1.00 91.00 137 ILE A CA 1
ATOM 1085 C C . ILE A 1 137 ? 15.334 6.971 -5.805 1.00 91.00 137 ILE A C 1
ATOM 1087 O O . ILE A 1 137 ? 15.197 5.781 -6.062 1.00 91.00 137 ILE A O 1
ATOM 1091 N N . GLN A 1 138 ? 14.602 7.558 -4.855 1.00 91.88 1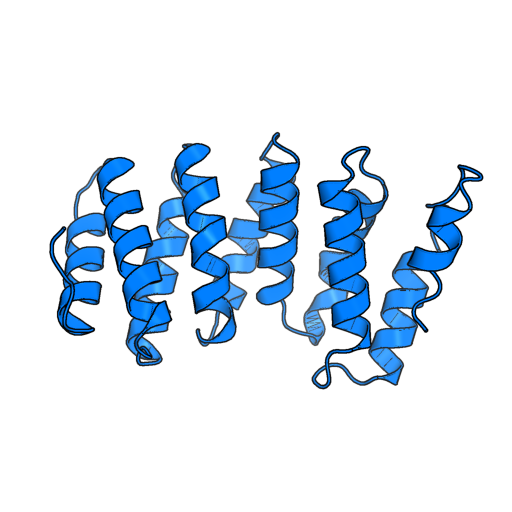38 GLN A N 1
ATOM 1092 C CA . GLN A 1 138 ? 13.656 6.832 -4.002 1.00 91.88 138 GLN A CA 1
ATOM 1093 C C . GLN A 1 138 ? 12.523 6.202 -4.819 1.00 91.88 138 GLN A C 1
ATOM 1095 O O . GLN A 1 138 ? 12.134 5.058 -4.562 1.00 91.88 138 GLN A O 1
ATOM 1100 N N . ARG A 1 139 ? 12.013 6.918 -5.829 1.00 93.38 139 ARG A N 1
ATOM 1101 C CA . ARG A 1 139 ? 10.976 6.401 -6.732 1.00 93.38 139 ARG A CA 1
ATOM 1102 C C . ARG A 1 139 ? 11.512 5.278 -7.618 1.00 93.38 139 ARG A C 1
ATOM 1104 O O . ARG A 1 139 ? 10.872 4.228 -7.668 1.00 93.38 139 ARG A O 1
ATOM 1111 N N . LYS A 1 140 ? 12.701 5.445 -8.213 1.00 93.12 140 LYS A N 1
ATOM 1112 C CA . LYS A 1 140 ? 13.356 4.386 -9.004 1.00 93.12 140 LYS A CA 1
ATOM 1113 C C . LYS A 1 140 ? 13.603 3.129 -8.169 1.00 93.12 140 LYS A C 1
ATOM 1115 O O . LYS A 1 140 ? 13.170 2.044 -8.545 1.00 93.12 140 LYS A O 1
ATOM 1120 N N . SER A 1 141 ? 14.212 3.278 -6.993 1.00 91.50 141 SER A N 1
ATOM 1121 C CA . SER A 1 141 ? 14.487 2.170 -6.071 1.00 91.50 141 SER A CA 1
ATOM 1122 C C . SER A 1 141 ? 13.215 1.447 -5.632 1.00 91.50 141 SER A C 1
ATOM 1124 O O . SER A 1 141 ? 13.205 0.224 -5.512 1.00 91.50 141 SER A O 1
ATOM 1126 N N . THR A 1 142 ? 12.119 2.178 -5.416 1.00 94.81 142 THR A N 1
ATOM 1127 C CA . THR A 1 142 ? 10.826 1.565 -5.079 1.00 94.81 142 THR A CA 1
ATOM 1128 C C . THR A 1 142 ? 10.256 0.771 -6.248 1.00 94.81 142 THR A C 1
ATOM 1130 O O . THR A 1 142 ? 9.786 -0.345 -6.043 1.00 94.81 142 THR A O 1
ATOM 1133 N N . ALA A 1 143 ? 10.331 1.303 -7.469 1.00 94.12 143 ALA A N 1
ATOM 1134 C CA . ALA A 1 143 ? 9.897 0.591 -8.665 1.00 94.12 143 ALA A CA 1
ATOM 1135 C C . ALA A 1 143 ? 10.683 -0.715 -8.860 1.00 94.12 143 ALA A C 1
ATOM 1137 O O . ALA A 1 143 ? 10.079 -1.765 -9.052 1.00 94.12 143 ALA A O 1
ATOM 1138 N N . ILE A 1 144 ? 12.009 -0.679 -8.702 1.00 92.00 144 ILE A N 1
ATOM 1139 C CA . ILE A 1 144 ? 12.867 -1.873 -8.777 1.00 92.00 144 ILE A CA 1
ATOM 1140 C C . ILE A 1 144 ? 12.467 -2.904 -7.712 1.00 92.00 144 ILE A C 1
ATOM 1142 O O . ILE A 1 144 ? 12.308 -4.081 -8.025 1.00 92.00 144 ILE A O 1
ATOM 1146 N N . ARG A 1 145 ? 12.227 -2.474 -6.465 1.00 92.50 145 ARG A N 1
ATOM 1147 C CA . ARG A 1 145 ? 11.746 -3.368 -5.395 1.00 92.50 145 ARG A CA 1
ATOM 1148 C C . ARG A 1 145 ? 10.405 -4.019 -5.733 1.00 92.50 145 ARG A C 1
ATOM 1150 O O . ARG A 1 145 ? 10.201 -5.181 -5.399 1.00 92.50 145 ARG A O 1
ATOM 1157 N N . ILE A 1 146 ? 9.500 -3.291 -6.385 1.00 93.94 146 ILE A N 1
ATOM 1158 C CA . ILE A 1 146 ? 8.212 -3.830 -6.839 1.00 93.94 146 ILE A CA 1
ATOM 1159 C C . ILE A 1 146 ? 8.425 -4.887 -7.923 1.00 93.94 146 ILE A C 1
ATOM 1161 O O . ILE A 1 146 ? 7.860 -5.970 -7.806 1.00 93.94 146 ILE A O 1
ATOM 1165 N N . LEU A 1 147 ? 9.263 -4.611 -8.926 1.00 91.75 147 LEU A N 1
ATOM 1166 C CA . LEU A 1 147 ? 9.592 -5.573 -9.983 1.00 91.75 147 LEU A CA 1
ATOM 1167 C C . LEU A 1 147 ? 10.214 -6.850 -9.408 1.00 91.75 147 LEU A C 1
ATOM 1169 O O . LEU A 1 147 ? 9.756 -7.947 -9.713 1.00 91.75 147 LEU A O 1
ATOM 1173 N N . TYR A 1 148 ? 11.201 -6.707 -8.520 1.00 90.38 148 TYR A N 1
ATOM 1174 C CA . TYR A 1 148 ? 11.824 -7.837 -7.831 1.00 90.38 148 TYR A CA 1
ATOM 1175 C C . TYR A 1 148 ? 10.799 -8.657 -7.040 1.00 90.38 148 TYR A C 1
ATOM 1177 O O . TYR A 1 148 ? 10.778 -9.885 -7.119 1.00 90.38 148 TYR A O 1
ATOM 1185 N N . ARG A 1 149 ? 9.900 -7.987 -6.309 1.00 89.81 149 ARG A N 1
ATOM 1186 C CA . ARG A 1 149 ? 8.836 -8.667 -5.569 1.00 89.81 149 ARG A CA 1
ATOM 1187 C C . ARG A 1 149 ? 7.906 -9.429 -6.510 1.00 89.81 149 ARG A C 1
ATOM 1189 O O . ARG A 1 149 ? 7.584 -10.563 -6.212 1.00 89.81 149 ARG A O 1
ATOM 1196 N N . ILE A 1 150 ? 7.508 -8.848 -7.641 1.00 89.69 150 ILE A N 1
ATOM 1197 C CA . ILE A 1 150 ? 6.653 -9.525 -8.629 1.00 89.69 150 ILE A CA 1
ATOM 1198 C C . ILE A 1 150 ? 7.327 -10.796 -9.169 1.00 89.69 150 ILE A C 1
ATOM 1200 O O . ILE A 1 150 ? 6.657 -11.811 -9.320 1.00 89.69 150 ILE A O 1
ATOM 1204 N N . LEU A 1 151 ? 8.638 -10.767 -9.428 1.00 87.19 151 LEU A N 1
ATOM 1205 C CA . LEU A 1 151 ? 9.377 -11.952 -9.883 1.00 87.19 151 LEU A CA 1
ATOM 1206 C C . LEU A 1 151 ? 9.452 -13.061 -8.829 1.00 87.19 151 LEU A C 1
ATOM 1208 O O . LEU A 1 151 ? 9.457 -14.239 -9.178 1.00 87.19 151 LEU A O 1
ATOM 1212 N N . THR A 1 152 ? 9.544 -12.682 -7.555 1.00 86.44 152 THR A N 1
ATOM 1213 C CA . THR A 1 152 ? 9.795 -13.607 -6.439 1.00 86.44 152 THR A CA 1
ATOM 1214 C C . THR A 1 152 ? 8.533 -14.045 -5.697 1.00 86.44 152 THR A C 1
ATOM 1216 O O . THR A 1 152 ? 8.594 -14.990 -4.911 1.00 86.44 152 THR A O 1
ATOM 1219 N N . ASP A 1 153 ? 7.392 -13.395 -5.933 1.00 83.06 153 ASP A N 1
ATOM 1220 C CA . ASP A 1 153 ? 6.127 -13.709 -5.270 1.00 83.06 153 ASP A CA 1
ATOM 1221 C C . ASP A 1 153 ? 5.589 -15.064 -5.741 1.00 83.06 153 ASP A C 1
ATOM 1223 O O . ASP A 1 153 ? 5.242 -15.249 -6.906 1.00 83.06 153 ASP A O 1
ATOM 1227 N N . SER A 1 154 ? 5.487 -16.016 -4.812 1.00 74.38 154 SER A N 1
ATOM 1228 C CA . SER A 1 154 ? 4.985 -17.366 -5.079 1.00 74.38 154 SER A CA 1
ATOM 1229 C C . SER A 1 154 ? 3.511 -17.403 -5.481 1.00 74.38 154 SER A C 1
ATOM 1231 O O . SER A 1 154 ? 3.067 -18.405 -6.034 1.00 74.38 154 SER A O 1
ATOM 1233 N N . ASN A 1 155 ? 2.748 -16.342 -5.195 1.00 74.69 155 ASN A N 1
ATOM 1234 C CA . ASN A 1 155 ? 1.334 -16.239 -5.564 1.00 74.69 155 ASN A CA 1
ATOM 1235 C C . ASN A 1 155 ? 1.132 -15.795 -7.017 1.00 74.69 155 ASN A C 1
ATOM 1237 O O . ASN A 1 155 ? 0.007 -15.800 -7.514 1.00 74.69 155 ASN A O 1
ATOM 1241 N N . ILE A 1 156 ? 2.203 -15.377 -7.691 1.00 76.94 156 ILE A N 1
ATOM 1242 C CA . ILE A 1 156 ? 2.195 -15.043 -9.107 1.00 76.94 156 ILE A CA 1
ATOM 1243 C C . ILE A 1 156 ? 2.835 -16.223 -9.831 1.00 76.94 156 ILE A C 1
ATOM 1245 O O . ILE A 1 156 ? 3.953 -16.624 -9.514 1.00 76.94 156 ILE A O 1
ATOM 1249 N N . GLU A 1 157 ? 2.137 -16.800 -10.807 1.00 74.19 157 GLU A N 1
ATOM 1250 C CA . GLU A 1 157 ? 2.710 -17.875 -11.617 1.00 74.19 157 GLU A CA 1
ATOM 1251 C C . GLU A 1 157 ? 4.051 -17.420 -12.209 1.00 74.19 157 GLU A C 1
ATOM 1253 O O . GLU A 1 157 ? 4.112 -16.419 -12.927 1.00 74.19 157 GLU A O 1
ATOM 1258 N N . LYS A 1 158 ? 5.134 -18.151 -11.906 1.00 67.00 158 LYS A N 1
ATOM 1259 C CA . LYS A 1 158 ? 6.511 -17.738 -12.237 1.00 67.00 158 LYS A CA 1
ATOM 1260 C C . LYS A 1 158 ? 6.696 -17.402 -13.718 1.00 67.00 158 LYS A C 1
ATOM 1262 O O . LYS A 1 158 ? 7.387 -16.451 -14.063 1.00 67.00 158 LYS A O 1
ATOM 1267 N N . GLN A 1 159 ? 6.069 -18.163 -14.613 1.00 60.88 159 GLN A N 1
ATOM 1268 C CA . GLN A 1 159 ? 6.150 -17.881 -16.049 1.00 60.88 159 GLN A CA 1
ATOM 1269 C C . GLN A 1 159 ? 5.487 -16.538 -16.399 1.00 60.88 159 GLN A C 1
ATOM 1271 O O . GLN A 1 159 ? 6.053 -15.752 -17.158 1.00 60.88 159 GLN A O 1
ATOM 1276 N N . ASN A 1 160 ? 4.354 -16.220 -15.771 1.00 75.69 160 ASN A N 1
ATOM 1277 C CA . ASN A 1 160 ? 3.649 -14.959 -15.980 1.00 75.69 160 ASN A CA 1
ATOM 1278 C C . ASN A 1 160 ? 4.398 -13.770 -15.366 1.00 75.69 160 ASN A C 1
ATOM 1280 O O . ASN A 1 160 ? 4.422 -12.703 -15.978 1.00 75.69 160 ASN A O 1
ATOM 1284 N N . SER A 1 161 ? 5.055 -13.933 -14.211 1.00 79.50 161 SER A N 1
ATOM 1285 C CA . SER A 1 161 ? 5.823 -12.848 -13.583 1.00 79.50 161 SER A CA 1
ATOM 1286 C C . SER A 1 161 ? 7.036 -12.432 -14.420 1.00 79.50 161 SER A C 1
ATOM 1288 O O . SER A 1 161 ? 7.245 -11.235 -14.635 1.00 79.50 161 SER A O 1
ATOM 1290 N N . HIS A 1 162 ? 7.793 -13.393 -14.965 1.00 80.50 162 HIS A N 1
ATOM 1291 C CA . HIS A 1 162 ? 8.923 -13.109 -15.855 1.00 80.50 162 HIS A CA 1
ATOM 1292 C C . HIS A 1 162 ? 8.480 -12.413 -17.146 1.00 80.50 162 HIS A C 1
ATOM 1294 O O . HIS A 1 162 ? 9.099 -11.426 -17.546 1.00 80.50 162 HIS A O 1
ATOM 1300 N N . ILE A 1 163 ? 7.405 -12.889 -17.784 1.00 83.06 163 ILE A N 1
ATOM 1301 C CA . ILE A 1 163 ? 6.857 -12.267 -18.999 1.00 83.06 163 ILE A CA 1
ATOM 1302 C C . ILE A 1 163 ? 6.400 -10.834 -18.704 1.00 83.06 163 ILE A C 1
ATOM 1304 O O . ILE A 1 163 ? 6.722 -9.918 -19.462 1.00 83.06 163 ILE A O 1
ATOM 1308 N N . LEU A 1 164 ? 5.697 -10.628 -17.589 1.00 83.38 164 LEU A N 1
ATOM 1309 C CA . LEU A 1 164 ? 5.164 -9.330 -17.186 1.00 83.38 164 LEU A CA 1
ATOM 1310 C C . LEU A 1 164 ? 6.277 -8.315 -16.903 1.00 83.38 164 LEU A C 1
ATOM 1312 O O . LEU A 1 164 ? 6.283 -7.234 -17.487 1.00 83.38 164 LEU A O 1
ATOM 1316 N N . VAL A 1 165 ? 7.270 -8.672 -16.084 1.00 84.94 165 VAL A N 1
ATOM 1317 C CA . VAL A 1 165 ? 8.393 -7.772 -15.778 1.00 84.94 165 VAL A CA 1
ATOM 1318 C C . VAL A 1 165 ? 9.225 -7.487 -17.023 1.00 84.94 165 VAL A C 1
ATOM 1320 O O . VAL A 1 165 ? 9.558 -6.330 -17.265 1.00 84.94 165 VAL A O 1
ATOM 1323 N N . LYS A 1 166 ? 9.500 -8.500 -17.854 1.00 82.75 166 LYS A N 1
ATOM 1324 C CA . LYS A 1 166 ? 10.215 -8.327 -19.124 1.00 82.75 166 LYS A CA 1
ATOM 1325 C C . LYS A 1 166 ? 9.479 -7.366 -20.061 1.00 82.75 166 LYS A C 1
ATOM 1327 O O . LYS A 1 166 ? 10.112 -6.501 -20.658 1.00 82.75 166 LYS A O 1
ATOM 133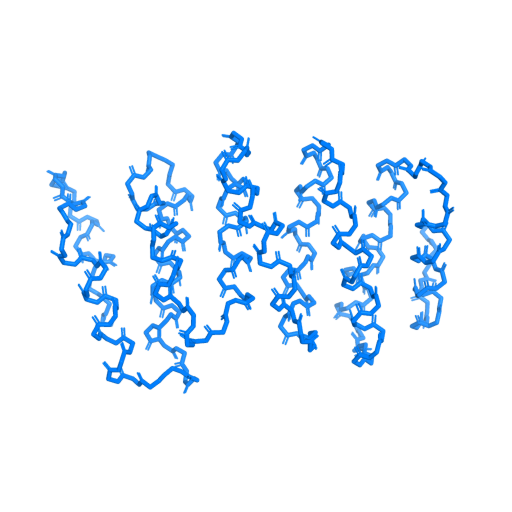2 N N . LYS A 1 167 ? 8.152 -7.491 -20.171 1.00 84.00 167 LYS A N 1
ATOM 1333 C CA . LYS A 1 167 ? 7.308 -6.580 -20.957 1.00 84.00 167 LYS A CA 1
ATOM 1334 C C . LYS A 1 167 ? 7.424 -5.140 -20.452 1.00 84.00 167 LYS A C 1
ATOM 1336 O O . LYS A 1 167 ? 7.559 -4.226 -21.260 1.00 84.00 167 LYS A O 1
ATOM 1341 N N . TRP A 1 168 ? 7.394 -4.940 -19.137 1.00 86.12 168 TRP A N 1
ATOM 1342 C CA . TRP A 1 168 ? 7.474 -3.606 -18.541 1.00 86.12 168 TRP A CA 1
ATOM 1343 C C . TRP A 1 168 ? 8.855 -2.974 -18.746 1.00 86.12 168 TRP A C 1
ATOM 1345 O O . TRP A 1 168 ? 8.942 -1.788 -19.064 1.00 86.12 168 TRP A O 1
ATOM 1355 N N . THR A 1 169 ? 9.932 -3.754 -18.602 1.00 79.56 169 THR A N 1
ATOM 1356 C CA . THR A 1 169 ? 11.312 -3.246 -18.619 1.00 79.56 169 THR A CA 1
ATOM 1357 C C . THR A 1 169 ? 11.929 -3.130 -20.011 1.00 79.56 169 THR A C 1
ATOM 1359 O O . THR A 1 169 ? 12.598 -2.137 -20.273 1.00 79.56 169 THR A O 1
ATOM 1362 N N . LEU A 1 170 ? 11.723 -4.101 -20.908 1.00 71.44 170 LEU A N 1
ATOM 1363 C CA . LEU A 1 170 ? 12.415 -4.137 -22.206 1.00 71.44 170 LEU A CA 1
ATOM 1364 C C . LEU A 1 170 ? 11.782 -3.253 -23.279 1.00 71.44 170 LEU A C 1
ATOM 1366 O O . LEU A 1 170 ? 12.470 -2.841 -24.206 1.00 71.44 170 LEU A O 1
ATOM 1370 N N . ASN A 1 171 ? 10.494 -2.935 -23.159 1.00 66.44 171 ASN A N 1
ATOM 1371 C CA . ASN A 1 171 ? 9.810 -2.089 -24.142 1.00 66.44 171 ASN A CA 1
ATOM 1372 C C . ASN A 1 171 ? 10.142 -0.594 -23.992 1.00 66.44 171 ASN A C 1
ATOM 1374 O O . ASN A 1 171 ? 9.602 0.236 -24.719 1.00 66.44 171 ASN A O 1
ATOM 1378 N N . HIS A 1 172 ? 11.014 -0.236 -23.050 1.00 66.25 172 HIS A N 1
ATOM 1379 C CA . HIS A 1 172 ? 11.303 1.144 -22.700 1.00 66.25 172 HIS A CA 1
ATOM 1380 C C . HIS A 1 172 ? 12.809 1.326 -22.468 1.00 66.25 172 HIS A C 1
ATOM 1382 O O . HIS A 1 172 ? 13.429 0.629 -21.665 1.00 66.25 172 HIS A O 1
ATOM 1388 N N . ASN A 1 173 ? 13.401 2.315 -23.138 1.00 61.00 173 ASN A N 1
ATOM 1389 C CA . ASN A 1 173 ? 14.814 2.670 -22.995 1.00 61.00 173 ASN A CA 1
ATOM 1390 C C . ASN A 1 173 ? 15.061 3.435 -21.681 1.00 61.00 173 ASN A C 1
ATOM 1392 O O . ASN A 1 173 ? 15.352 4.627 -21.691 1.00 61.00 173 ASN A O 1
ATOM 1396 N N . PHE A 1 174 ? 14.926 2.769 -20.530 1.00 61.31 174 PHE A N 1
ATOM 1397 C CA . PHE A 1 174 ? 15.132 3.394 -19.213 1.00 61.31 174 PHE A CA 1
ATOM 1398 C C . PHE A 1 174 ? 16.598 3.747 -18.914 1.00 61.31 174 PHE A C 1
ATOM 1400 O O . PHE A 1 174 ? 16.873 4.513 -17.992 1.00 61.31 174 PHE A O 1
ATOM 1407 N N . PHE A 1 175 ? 17.538 3.184 -19.676 1.00 55.47 175 PHE A N 1
ATOM 1408 C CA . PHE A 1 175 ? 18.974 3.232 -19.403 1.00 55.47 175 PHE A CA 1
ATOM 1409 C C . PHE A 1 175 ? 19.724 3.880 -20.563 1.00 55.47 175 PHE A C 1
ATOM 1411 O O . PHE A 1 175 ? 20.526 3.251 -21.244 1.00 55.47 175 PHE A O 1
ATOM 1418 N N . THR A 1 176 ? 19.433 5.152 -20.816 1.00 51.84 176 THR A N 1
ATOM 1419 C CA . THR A 1 176 ? 20.197 5.969 -21.770 1.00 51.84 176 THR A CA 1
ATOM 1420 C C . THR A 1 176 ? 21.530 6.451 -21.194 1.00 51.84 176 THR A C 1
ATOM 1422 O O . THR A 1 176 ? 22.444 6.760 -21.955 1.00 51.84 176 THR A O 1
ATOM 1425 N N . ASP A 1 177 ? 21.685 6.443 -19.866 1.00 48.59 177 ASP A N 1
ATOM 1426 C CA . ASP A 1 177 ? 22.925 6.842 -19.205 1.00 48.59 177 ASP A CA 1
ATOM 1427 C C . ASP A 1 177 ? 23.811 5.633 -18.895 1.00 48.59 177 ASP A C 1
ATOM 1429 O O . ASP A 1 177 ? 23.437 4.726 -18.144 1.00 48.59 177 ASP A O 1
ATOM 1433 N N . LYS A 1 178 ? 25.018 5.661 -19.472 1.00 45.94 178 LYS A N 1
ATOM 1434 C CA . LYS A 1 178 ? 26.118 4.686 -19.373 1.00 45.94 178 LYS A CA 1
ATOM 1435 C C . LYS A 1 178 ? 26.719 4.565 -17.959 1.00 45.94 178 LYS A C 1
ATOM 1437 O O . LYS A 1 178 ? 27.936 4.532 -17.799 1.00 45.94 178 LYS A O 1
ATOM 1442 N N . GLN A 1 179 ? 25.903 4.521 -16.911 1.00 47.94 179 GLN A N 1
ATOM 1443 C CA . GLN A 1 179 ? 26.370 4.163 -15.575 1.00 47.94 179 GLN A CA 1
ATOM 1444 C C . GLN A 1 179 ? 26.258 2.648 -15.399 1.00 47.94 179 GLN A C 1
ATOM 1446 O O . GLN A 1 179 ? 25.168 2.083 -15.404 1.00 47.94 179 GLN A O 1
ATOM 1451 N N . ILE A 1 180 ? 27.409 1.994 -15.240 1.00 46.62 180 ILE A N 1
ATOM 1452 C CA . ILE A 1 180 ? 27.580 0.541 -15.045 1.00 46.62 180 ILE A CA 1
ATOM 1453 C C . ILE A 1 180 ? 26.713 -0.002 -13.887 1.00 46.62 180 ILE A C 1
ATOM 1455 O O . ILE A 1 180 ? 26.291 -1.156 -13.903 1.00 46.62 180 ILE A O 1
ATOM 1459 N N . THR A 1 181 ? 26.346 0.845 -12.923 1.00 49.72 181 THR A N 1
ATOM 1460 C CA . THR A 1 181 ? 25.433 0.524 -11.812 1.00 49.72 181 THR A CA 1
ATOM 1461 C C . THR A 1 181 ? 24.011 0.159 -12.255 1.00 49.72 181 THR A C 1
ATOM 1463 O O . THR A 1 181 ? 23.311 -0.548 -11.532 1.00 49.72 181 THR A O 1
ATOM 1466 N N . ASN A 1 182 ? 23.588 0.577 -13.450 1.00 46.94 182 ASN A N 1
ATOM 1467 C CA . ASN A 1 182 ? 22.283 0.244 -14.023 1.00 46.94 182 ASN A CA 1
ATOM 1468 C C . ASN A 1 182 ? 22.208 -1.183 -14.592 1.00 46.94 182 ASN A C 1
ATOM 1470 O O . ASN A 1 182 ? 21.121 -1.738 -14.720 1.00 46.94 182 ASN A O 1
ATOM 1474 N N . TYR A 1 183 ? 23.348 -1.793 -14.923 1.00 45.41 183 TYR A N 1
ATOM 1475 C CA . TYR A 1 183 ? 23.379 -3.159 -15.454 1.00 45.41 183 TYR A CA 1
ATOM 1476 C C . TYR A 1 183 ? 23.051 -4.190 -14.366 1.00 45.41 183 TYR A C 1
ATOM 1478 O O . TYR A 1 183 ? 22.306 -5.138 -14.603 1.00 45.41 183 TYR A O 1
ATOM 1486 N N . HIS A 1 184 ? 23.539 -3.967 -13.142 1.00 48.09 184 HIS A N 1
ATOM 1487 C CA . HIS A 1 184 ? 23.293 -4.861 -12.009 1.00 48.09 184 HIS A CA 1
ATOM 1488 C C . HIS A 1 184 ? 21.866 -4.768 -11.452 1.00 48.09 184 HIS A C 1
ATOM 1490 O O . HIS A 1 184 ? 21.380 -5.737 -10.885 1.00 48.09 184 HIS A O 1
ATOM 1496 N N . SER A 1 185 ? 21.167 -3.642 -11.630 1.00 47.62 185 SER A N 1
ATOM 1497 C CA . SER A 1 185 ? 19.763 -3.515 -11.209 1.00 47.62 185 SER A CA 1
ATOM 1498 C C . SER A 1 185 ? 18.773 -4.176 -12.176 1.00 47.62 185 SER A C 1
ATOM 1500 O O . SER A 1 185 ? 17.645 -4.471 -11.781 1.00 47.62 185 SER A O 1
ATOM 1502 N N . LEU A 1 186 ? 19.193 -4.434 -13.420 1.00 49.25 186 LEU A N 1
ATOM 1503 C CA . LEU A 1 186 ? 18.427 -5.173 -14.427 1.00 49.25 186 LEU A CA 1
ATOM 1504 C C . LEU A 1 186 ? 18.763 -6.659 -14.503 1.00 49.25 186 LEU A C 1
ATOM 1506 O O . LEU A 1 186 ? 17.932 -7.443 -14.962 1.00 49.25 186 LEU A O 1
ATOM 1510 N N . ALA A 1 187 ? 19.952 -7.051 -14.049 1.00 40.69 187 ALA A N 1
ATOM 1511 C CA . ALA A 1 187 ? 20.314 -8.444 -13.842 1.00 40.69 187 ALA A CA 1
ATOM 1512 C C . ALA A 1 187 ? 19.618 -8.979 -12.579 1.00 40.69 187 ALA A C 1
ATOM 1514 O O . ALA A 1 187 ? 20.261 -9.261 -11.576 1.00 40.69 187 ALA A O 1
ATOM 1515 N N . LEU A 1 188 ? 18.286 -9.092 -12.642 1.00 41.38 188 LEU A N 1
ATOM 1516 C CA . LEU A 1 188 ? 17.449 -9.864 -11.719 1.00 41.38 188 LEU A CA 1
ATOM 1517 C C . LEU A 1 188 ? 17.767 -11.367 -11.880 1.00 41.38 188 LEU A C 1
ATOM 1519 O O . LEU A 1 188 ? 16.932 -12.135 -12.359 1.00 41.38 188 LEU A O 1
ATOM 1523 N N . LEU A 1 189 ? 19.004 -11.738 -11.535 1.00 35.00 189 LEU A N 1
ATOM 1524 C CA . LEU A 1 189 ? 19.487 -13.084 -11.234 1.00 35.00 189 LEU A CA 1
ATOM 1525 C C . LEU A 1 189 ? 19.694 -13.184 -9.722 1.00 35.00 189 LEU A C 1
ATOM 1527 O O . LEU A 1 189 ? 20.373 -12.291 -9.166 1.00 35.00 189 LEU A O 1
#

Radius of gyration: 18.41 Å; chains: 1; bounding box: 44×35×52 Å

pLDDT: mean 84.86, std 14.19, range [35.0, 96.88]

Secondary structure (DSSP, 8-state):
-----SHHHHHHHHHHHHHSSS--HHHHHHHHHHHHHHHHH----HHHHHHHHHHHHHHTT---HHHHHHHHHHHHHHHTTSTTGGGGHHHHHHHHHH---HHHHHHHHHHHHHHS-GGGGGGGHHHHHHHHTSS-HHHHHHHHHHHHHHHH-TTS-HHHHHHHHHHHHHTS----S--THHHHHH---